Protein AF-A0A2N1UPC7-F1 (afdb_monomer_lite)

Organism: NCBI:txid2013812

InterPro domains:
  IPR027304 Trigger factor/SurA domain superfamily [SSF109998] (114-233)

Radius of gyration: 29.79 Å; chains: 1; bounding box: 61×41×97 Å

Sequence (252 aa):
MIDNNQQKEKQAKWREIILNIIKEKSNFPKQIQKKEGIVENKKEIKKIKIKKPKTKRNIYKLVVFIFLAIIWFLISFGIGLYKYNWDSETIIKITRIIPYPAIIIKNKEINNYKLIKYSEFQENFKATKLFFQKQKQADSTFQILSDKILKENISEMMIEDYFIFETLKKNRVIIKKEEVDNKIQEIIKQVGSEQQFEKIVKNLYNWDLTQFKEKAIKQMISQEKIEKVIAPKKLREWLNEQLKTIKIYKFI

Secondary structure (DSSP, 8-state):
---HHHHHHHHHHHHHHHHHHHHHGGGS---------------------------HHHHHHHHHHHHHHHHHHHHHHHHHHHHS----HHHHHHHHHS--EEEEEEETTTTEEEEEEHHHHHHHHHHHHHHHHHHHHH-TTPPPPPHHHHHHHHHHHHHHHHHHHHHHHHTT----HHHHHHHHHHHHHHHS-HHHHHHHHHHHHS--HHHHIIIIIHHHHHHHHHHHHHTTS-HHHHHHHHHHTEEEEE--

Foldseek 3Di:
DPDPVVVVVVVVVVVVVVVVVVVVVVPDDDPDDDDDDDDDDDDDDPPPPPPDPPPPPVVVVVVVVVVVVVVVVVVVLLCCCQVVVPLDPVNLVVCVVVFDAQKWKQFPVVRDIDGDGPSNLSLQLQQVQLLQVVVCVVPVVRDDDDSVVSSVVSVLLVVLLVVLVVVCVVVVNDDDPVQLVVVVVVVCVVQPHPVSVQVVSCNRRVDGPVCCSVPPSVSVVSVVVSCVVVPPPDSVNVSVVSVVRIDMDGSD

pLDDT: mean 82.66, std 16.17, range [38.16, 97.38]

Structure (mmCIF, N/CA/C/O backbone):
data_AF-A0A2N1UPC7-F1
#
_entry.id   AF-A0A2N1UPC7-F1
#
loop_
_atom_site.group_PDB
_atom_site.id
_atom_site.type_symbol
_atom_site.label_atom_id
_atom_site.label_alt_id
_atom_site.label_comp_id
_atom_site.label_asym_id
_atom_site.label_entity_id
_atom_site.label_seq_id
_atom_site.pdbx_PDB_ins_code
_atom_site.Cartn_x
_atom_site.Cartn_y
_atom_site.Cartn_z
_atom_site.occupancy
_atom_site.B_iso_or_equiv
_atom_site.auth_seq_id
_atom_site.auth_comp_id
_atom_site.auth_asym_id
_atom_site.auth_atom_id
_atom_site.pdbx_PDB_model_num
ATOM 1 N N . MET A 1 1 ? -42.620 1.989 3.791 1.00 49.69 1 MET A N 1
ATOM 2 C CA . MET A 1 1 ? -42.960 1.426 2.467 1.00 49.69 1 MET A CA 1
ATOM 3 C C . MET A 1 1 ? -42.775 2.543 1.456 1.00 49.69 1 MET A C 1
ATOM 5 O O . MET A 1 1 ? -43.494 3.526 1.537 1.00 49.69 1 MET A O 1
ATOM 9 N N . ILE A 1 2 ? -41.715 2.487 0.646 1.00 47.34 2 ILE A N 1
ATOM 10 C CA . ILE A 1 2 ? -41.352 3.577 -0.273 1.00 47.34 2 ILE A CA 1
ATOM 11 C C . ILE A 1 2 ? -42.251 3.475 -1.506 1.00 47.34 2 ILE A C 1
ATOM 13 O O . ILE A 1 2 ? -42.359 2.410 -2.110 1.00 47.34 2 ILE A O 1
ATOM 17 N N . ASP A 1 3 ? -42.921 4.581 -1.809 1.00 55.78 3 ASP A N 1
ATOM 18 C CA . ASP A 1 3 ? -44.000 4.703 -2.780 1.00 55.78 3 ASP A CA 1
ATOM 19 C C . ASP A 1 3 ? -43.550 4.330 -4.206 1.00 55.78 3 ASP A C 1
ATOM 21 O O . ASP A 1 3 ? -42.700 4.982 -4.823 1.00 55.78 3 ASP A O 1
ATOM 25 N N . ASN A 1 4 ? -44.140 3.252 -4.726 1.00 62.16 4 ASN A N 1
ATOM 26 C CA . ASN A 1 4 ? -43.863 2.676 -6.043 1.00 62.16 4 ASN A CA 1
ATOM 27 C C . ASN A 1 4 ? -44.226 3.655 -7.187 1.00 62.16 4 ASN A C 1
ATOM 29 O O . ASN A 1 4 ? -43.726 3.524 -8.308 1.00 62.16 4 ASN A O 1
ATOM 33 N N . ASN A 1 5 ? -45.040 4.682 -6.906 1.00 65.00 5 ASN A N 1
ATOM 34 C CA . ASN A 1 5 ? -45.352 5.735 -7.872 1.00 65.00 5 ASN A CA 1
ATOM 35 C C . ASN A 1 5 ? -44.175 6.683 -8.129 1.00 65.00 5 ASN A C 1
ATOM 37 O O . ASN A 1 5 ? -43.931 7.030 -9.284 1.00 65.00 5 ASN A O 1
ATOM 41 N N . GLN A 1 6 ? -43.364 7.018 -7.119 1.00 61.88 6 GLN A N 1
ATOM 42 C CA . GLN A 1 6 ? -42.221 7.919 -7.327 1.00 61.88 6 GLN A CA 1
ATOM 43 C C . GLN A 1 6 ? -41.095 7.283 -8.153 1.00 61.88 6 GLN A C 1
ATOM 45 O O . GLN A 1 6 ? -40.360 7.981 -8.857 1.00 61.88 6 GLN A O 1
ATOM 50 N N . GLN A 1 7 ? -40.950 5.955 -8.106 1.00 58.47 7 GLN A N 1
ATOM 51 C CA . GLN A 1 7 ? -39.999 5.255 -8.972 1.00 58.47 7 GLN A CA 1
ATOM 52 C C . GLN A 1 7 ? -40.481 5.191 -10.424 1.00 58.47 7 GLN A C 1
ATOM 54 O O . GLN A 1 7 ? -39.671 5.393 -11.331 1.00 58.47 7 GLN A O 1
ATOM 59 N N . LYS A 1 8 ? -41.783 4.986 -10.659 1.00 69.06 8 LYS A N 1
ATOM 60 C CA . LYS A 1 8 ? -42.360 5.024 -12.012 1.00 69.06 8 LYS A CA 1
ATOM 61 C C . LYS A 1 8 ? -42.262 6.414 -12.637 1.00 69.06 8 LYS A C 1
ATOM 63 O O . LYS A 1 8 ? -41.893 6.525 -13.804 1.00 69.06 8 LYS A O 1
ATOM 68 N N . GLU A 1 9 ? -42.484 7.465 -11.854 1.00 72.06 9 GLU A N 1
ATOM 69 C CA . GLU A 1 9 ? -42.379 8.850 -12.319 1.00 72.06 9 GLU A CA 1
ATOM 70 C C . GLU A 1 9 ? -40.929 9.235 -12.668 1.00 72.06 9 GLU A C 1
ATOM 72 O O . GLU A 1 9 ? 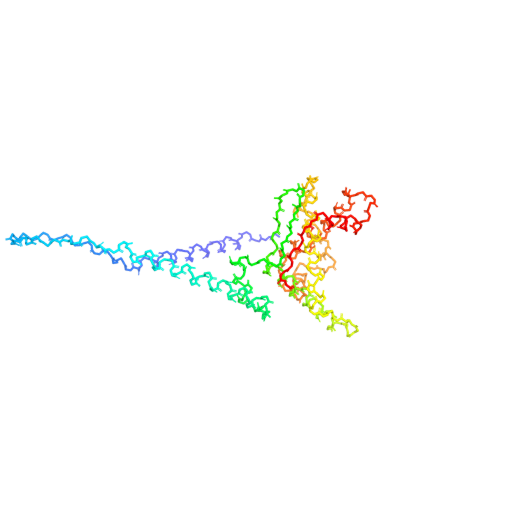-40.663 9.817 -13.723 1.00 72.06 9 GLU A O 1
ATOM 77 N N . LYS A 1 10 ? -39.950 8.803 -11.857 1.00 64.56 10 LYS A N 1
ATOM 78 C CA . LYS A 1 10 ? -38.524 8.969 -12.186 1.00 64.56 10 LYS A CA 1
ATOM 79 C C . LYS A 1 10 ? -38.138 8.200 -13.451 1.00 64.56 10 LYS A C 1
ATOM 81 O O . LYS A 1 10 ? -37.435 8.752 -14.293 1.00 64.56 10 LYS A O 1
ATOM 86 N N . GLN A 1 11 ? -38.606 6.962 -13.624 1.00 66.38 11 GLN A N 1
ATOM 87 C CA . GLN A 1 11 ? -38.314 6.168 -14.825 1.00 66.38 11 GLN A CA 1
ATOM 88 C C . GLN A 1 11 ? -38.945 6.754 -16.098 1.00 66.38 11 GLN A C 1
ATOM 90 O O . GLN A 1 11 ? -38.315 6.709 -17.156 1.00 66.38 11 GLN A O 1
ATOM 95 N N . ALA A 1 12 ? -40.135 7.353 -16.006 1.00 73.81 12 ALA A N 1
ATOM 96 C CA . ALA A 1 12 ? -40.761 8.064 -17.121 1.00 73.81 12 ALA A CA 1
ATOM 97 C C . ALA A 1 12 ? -39.945 9.302 -17.533 1.00 73.81 12 ALA A C 1
ATOM 99 O O . ALA A 1 12 ? -39.666 9.498 -18.716 1.00 73.81 12 ALA A O 1
ATOM 100 N N . LYS A 1 13 ? -39.452 10.073 -16.555 1.00 71.06 13 LYS A N 1
ATOM 101 C CA . LYS A 1 13 ? -38.629 11.267 -16.801 1.00 71.06 13 LYS A CA 1
ATOM 102 C C . LYS A 1 13 ? -37.285 10.939 -17.467 1.00 71.06 13 LYS A C 1
ATOM 104 O O . LYS A 1 13 ? -36.834 11.678 -18.337 1.00 71.06 13 LYS A O 1
ATOM 109 N N . TRP A 1 14 ? -36.669 9.803 -17.125 1.00 55.09 14 TRP A N 1
ATOM 110 C CA . TRP A 1 14 ? -35.443 9.331 -17.786 1.00 55.09 14 TRP A CA 1
ATOM 111 C C . TRP A 1 14 ? -35.667 8.896 -19.241 1.00 55.09 14 TRP A C 1
ATOM 113 O O . TRP A 1 14 ? -34.784 9.093 -20.074 1.00 55.09 14 TRP A O 1
ATOM 123 N N . ARG A 1 15 ? -36.842 8.346 -19.573 1.00 66.69 15 ARG A N 1
ATOM 124 C CA . ARG A 1 15 ? -37.179 7.958 -20.953 1.00 66.69 15 ARG A CA 1
ATOM 125 C C . ARG A 1 15 ? -37.385 9.172 -21.861 1.00 66.69 15 ARG A C 1
ATOM 127 O O . ARG A 1 15 ? -36.857 9.172 -22.966 1.00 66.69 15 ARG A O 1
ATOM 134 N N . GLU A 1 16 ? -38.052 10.216 -21.373 1.00 76.75 16 GLU A N 1
ATOM 135 C CA . GLU A 1 16 ? -38.211 11.497 -22.087 1.00 76.75 16 GLU A CA 1
ATOM 136 C C . GLU A 1 16 ? -36.857 12.157 -22.403 1.00 76.75 16 GLU A C 1
ATOM 138 O O . GLU A 1 16 ? -36.602 12.567 -23.536 1.00 76.75 16 GLU A O 1
ATOM 143 N N . ILE A 1 17 ? -35.934 12.178 -21.433 1.00 67.50 17 ILE A N 1
ATOM 144 C CA . ILE A 1 17 ? -34.587 12.743 -21.621 1.00 67.50 17 ILE A CA 1
ATOM 145 C C . ILE A 1 17 ? -33.804 11.960 -22.686 1.00 67.50 17 ILE A C 1
ATOM 147 O O . ILE A 1 17 ? -33.176 12.561 -23.557 1.00 67.50 17 ILE A O 1
ATOM 151 N N . ILE A 1 18 ? -33.864 10.624 -22.661 1.00 62.06 18 ILE A N 1
ATOM 152 C CA . ILE A 1 18 ? -33.182 9.782 -23.657 1.00 62.06 18 ILE A CA 1
ATOM 153 C C . ILE A 1 18 ? -33.782 9.985 -25.054 1.00 62.06 18 ILE A C 1
ATOM 155 O O . ILE A 1 18 ? -33.033 10.070 -26.028 1.00 62.06 18 ILE A O 1
ATOM 159 N N . LEU A 1 19 ? -35.106 10.108 -25.167 1.00 69.75 19 LEU A N 1
ATOM 160 C CA . LEU A 1 19 ? -35.765 10.333 -26.453 1.00 69.75 19 LEU A CA 1
ATOM 161 C C . LEU A 1 19 ? -35.427 11.708 -27.043 1.00 69.75 19 LEU A C 1
ATOM 163 O O . LEU A 1 19 ? -35.164 11.783 -28.242 1.00 69.75 19 LEU A O 1
ATOM 167 N N . ASN A 1 20 ? -35.320 12.760 -26.225 1.00 69.38 20 ASN A N 1
ATOM 168 C CA . ASN A 1 20 ? -34.862 14.073 -26.696 1.00 69.38 20 ASN A CA 1
ATOM 169 C C . ASN A 1 20 ? -33.396 14.057 -27.154 1.00 69.38 20 ASN A C 1
ATOM 171 O O . ASN A 1 20 ? -33.092 14.595 -28.216 1.00 69.38 20 ASN A O 1
ATOM 175 N N . ILE A 1 21 ? -32.507 13.352 -26.447 1.00 60.16 21 ILE A N 1
ATOM 176 C CA . ILE A 1 21 ? -31.096 13.203 -26.852 1.00 60.16 21 ILE A CA 1
ATOM 177 C C . ILE A 1 21 ? -30.967 12.444 -28.186 1.00 60.16 21 ILE A C 1
ATOM 179 O O . ILE A 1 21 ? -30.101 12.755 -29.007 1.00 60.16 21 ILE A O 1
ATOM 183 N N . ILE A 1 22 ? -31.829 11.451 -28.433 1.00 62.56 22 ILE A N 1
ATOM 184 C CA . ILE A 1 22 ? -31.857 10.705 -29.702 1.00 62.56 22 ILE A CA 1
ATOM 185 C C . ILE A 1 22 ? -32.404 11.580 -30.840 1.00 62.56 22 ILE A C 1
ATOM 187 O O . ILE A 1 22 ? -31.886 11.517 -31.956 1.00 62.56 22 ILE A O 1
ATOM 191 N N . LYS A 1 23 ? -33.393 12.435 -30.555 1.00 59.28 23 LYS A N 1
ATOM 192 C CA . LYS A 1 23 ? -33.987 13.375 -31.520 1.00 59.28 23 LYS A CA 1
ATOM 193 C C . LYS A 1 23 ? -33.046 14.534 -31.880 1.00 59.28 23 LYS A C 1
ATOM 195 O O . LYS A 1 23 ? -33.130 15.068 -32.978 1.00 59.28 23 LYS A O 1
ATOM 200 N N . GLU A 1 24 ? -32.116 14.882 -30.994 1.00 50.03 24 GLU A N 1
ATOM 201 C CA . GLU A 1 24 ? -31.117 15.939 -31.209 1.00 50.03 24 GLU A CA 1
ATOM 202 C C . GLU A 1 24 ? -29.862 15.433 -31.954 1.00 50.03 24 GLU A C 1
ATOM 204 O O . GLU A 1 24 ? -29.197 16.184 -32.668 1.00 50.03 24 GLU A O 1
ATOM 209 N N . LYS A 1 25 ? -29.573 14.122 -31.902 1.00 43.47 25 LYS A N 1
ATOM 210 C CA . LYS A 1 25 ? -28.456 13.492 -32.637 1.00 43.47 25 LYS A CA 1
ATOM 211 C C . LYS A 1 25 ? -28.726 13.197 -34.119 1.00 43.47 25 LYS A C 1
ATOM 213 O O . LYS A 1 25 ? -27.810 12.741 -34.806 1.00 43.47 25 LYS A O 1
ATOM 218 N N . SER A 1 26 ? -29.919 13.483 -34.645 1.00 47.62 26 SER A N 1
ATOM 219 C CA . SER A 1 26 ? -30.229 13.319 -36.076 1.00 47.62 26 SER A CA 1
ATOM 220 C C . SER A 1 26 ? -29.754 14.474 -36.974 1.00 47.62 26 SER A C 1
ATOM 222 O O . SER A 1 26 ? -29.977 14.409 -38.178 1.00 47.62 26 SER A O 1
ATOM 224 N N . ASN A 1 27 ? -29.054 15.482 -36.433 1.00 52.31 27 ASN A N 1
ATOM 225 C CA . ASN A 1 27 ? -28.525 16.635 -37.182 1.00 52.31 27 ASN A CA 1
ATOM 226 C C . ASN A 1 27 ? -26.989 16.781 -37.113 1.00 52.31 27 ASN A C 1
ATOM 228 O O . ASN A 1 27 ? -26.466 17.887 -36.999 1.00 52.31 27 ASN A O 1
ATOM 232 N N . PHE A 1 28 ? -26.238 15.680 -37.237 1.00 41.50 28 PHE A N 1
ATOM 233 C CA . PHE A 1 28 ? -24.806 15.761 -37.569 1.00 41.50 28 PHE A CA 1
ATOM 234 C C . PHE A 1 28 ? -24.574 15.555 -39.078 1.00 41.50 28 PHE A C 1
ATOM 236 O O . PHE A 1 28 ? -25.063 14.573 -39.646 1.00 41.50 28 PHE A O 1
ATOM 243 N N . PRO A 1 29 ? -23.825 16.450 -39.752 1.00 40.62 29 PRO A N 1
ATOM 244 C CA . PRO A 1 29 ? -23.631 16.402 -41.195 1.00 40.62 29 PRO A CA 1
ATOM 245 C C . PRO A 1 29 ? -22.803 15.180 -41.616 1.00 40.62 29 PRO A C 1
ATOM 247 O O . PRO A 1 29 ? -21.619 15.056 -41.306 1.00 40.62 29 PRO A O 1
ATOM 250 N N . LYS A 1 30 ? -23.427 14.292 -42.398 1.00 43.59 30 LYS A N 1
ATOM 251 C CA . LYS A 1 30 ? -22.737 13.286 -43.214 1.00 43.59 30 LYS A CA 1
ATOM 252 C C . LYS A 1 30 ? -21.990 13.993 -44.346 1.00 43.59 30 LYS A C 1
ATOM 254 O O . LYS A 1 30 ? -22.574 14.274 -45.388 1.00 43.59 30 LYS A O 1
ATOM 259 N N . GLN A 1 31 ? -20.691 14.228 -44.190 1.00 44.31 31 GLN A N 1
ATOM 260 C CA . GLN A 1 31 ? -19.812 14.443 -45.340 1.00 44.31 31 GLN A CA 1
ATOM 261 C C . GLN A 1 31 ? -19.161 13.124 -45.751 1.00 44.31 31 GLN A C 1
ATOM 263 O O . GLN A 1 31 ? -18.041 12.812 -45.369 1.00 44.31 31 GLN A O 1
ATOM 268 N N . ILE A 1 32 ? -19.888 12.360 -46.565 1.00 47.06 32 ILE A N 1
ATOM 269 C CA . ILE A 1 32 ? -19.303 11.465 -47.568 1.00 47.06 32 ILE A CA 1
ATOM 270 C C . ILE A 1 32 ? -20.133 11.679 -48.836 1.00 47.06 32 ILE A C 1
ATOM 272 O O . ILE A 1 32 ? -21.141 11.011 -49.056 1.00 47.06 32 ILE A O 1
ATOM 276 N N . GLN A 1 33 ? -19.748 12.659 -49.656 1.00 41.38 33 GLN A N 1
ATOM 277 C CA . GLN A 1 33 ? -20.254 12.748 -51.024 1.00 41.38 33 GLN A CA 1
ATOM 278 C C . GLN A 1 33 ? -19.457 11.786 -51.904 1.00 41.38 33 GLN A C 1
ATOM 280 O O . GLN A 1 33 ? -18.338 12.069 -52.326 1.00 41.38 33 GLN A O 1
ATOM 285 N N . LYS A 1 34 ? -20.082 10.645 -52.189 1.00 42.88 34 LYS A N 1
ATOM 286 C CA . LYS A 1 34 ? -19.848 9.844 -53.388 1.00 42.88 34 LYS A CA 1
ATOM 287 C C . LYS A 1 34 ? -20.535 10.584 -54.545 1.00 42.88 34 LYS A C 1
ATOM 289 O O . LYS A 1 34 ? -21.755 10.716 -54.529 1.00 42.88 34 LYS A O 1
ATOM 294 N N . LYS A 1 35 ? -19.775 11.098 -55.515 1.00 41.19 35 LYS A N 1
ATOM 295 C CA . LYS A 1 35 ? -20.313 11.543 -56.810 1.00 41.19 35 LYS A CA 1
ATOM 296 C C . LYS A 1 35 ? -19.929 10.512 -57.865 1.00 41.19 35 LYS A C 1
ATOM 298 O O . LYS A 1 35 ? -18.770 10.427 -58.252 1.00 41.19 35 LYS A O 1
ATOM 303 N N . GLU A 1 36 ? -20.917 9.744 -58.303 1.00 40.47 36 GLU A N 1
ATOM 304 C CA . GLU A 1 36 ? -20.925 9.125 -59.625 1.00 40.47 36 GLU A CA 1
ATOM 305 C C . GLU A 1 36 ? -21.624 10.106 -60.570 1.00 40.47 36 GLU A C 1
ATOM 307 O O . GLU A 1 36 ? -22.735 10.561 -60.308 1.00 40.47 36 GLU A O 1
ATOM 312 N N . GLY A 1 37 ? -20.924 10.471 -61.636 1.00 38.16 37 GLY A N 1
ATOM 313 C CA . GLY A 1 37 ? -21.410 11.294 -62.731 1.00 38.16 37 GLY A CA 1
ATOM 314 C C . GLY A 1 37 ? -20.563 10.952 -63.945 1.00 38.16 37 GLY A C 1
ATOM 315 O O . GLY A 1 37 ? -19.414 11.373 -64.043 1.00 38.16 37 GLY A O 1
ATOM 316 N N . ILE A 1 38 ? -21.121 10.105 -64.803 1.00 46.34 38 ILE A N 1
ATOM 317 C CA . ILE A 1 38 ? -20.564 9.684 -66.084 1.00 46.34 38 ILE A CA 1
ATOM 318 C C . ILE A 1 38 ? -20.555 10.906 -67.007 1.00 46.34 38 ILE A C 1
ATOM 320 O O . ILE A 1 38 ? -21.615 11.423 -67.343 1.00 46.34 38 ILE A O 1
ATOM 324 N N . VAL A 1 39 ? -19.371 11.347 -67.432 1.00 46.72 39 VAL A N 1
ATOM 325 C CA . VAL A 1 39 ? -19.198 12.092 -68.683 1.00 46.72 39 VAL A CA 1
ATOM 326 C C . VAL A 1 39 ? -18.005 11.492 -69.407 1.00 46.72 39 VAL A C 1
ATOM 328 O O . VAL A 1 39 ? -16.871 11.488 -68.930 1.00 46.72 39 VAL A O 1
ATOM 331 N N . GLU A 1 40 ? -18.322 10.932 -70.560 1.00 50.38 40 GLU A N 1
ATOM 332 C CA . GLU A 1 40 ? -17.430 10.315 -71.518 1.00 50.38 40 GLU A CA 1
ATOM 333 C C . GLU A 1 40 ? -16.556 11.396 -72.173 1.00 50.38 40 GLU A C 1
ATOM 335 O O . GLU A 1 40 ? -17.055 12.288 -72.854 1.00 50.38 40 GLU A O 1
ATOM 340 N N . ASN A 1 41 ? -15.236 11.346 -71.966 1.00 40.81 41 ASN A N 1
ATOM 341 C CA . ASN A 1 41 ? -14.296 12.039 -72.845 1.00 40.81 41 ASN A CA 1
ATOM 342 C C . ASN A 1 41 ? -12.958 11.288 -72.902 1.00 40.81 41 ASN A C 1
ATOM 344 O O . ASN A 1 41 ? -12.118 11.366 -72.004 1.00 40.81 41 ASN A O 1
ATOM 348 N N . LYS A 1 42 ? -12.780 10.521 -73.982 1.00 53.44 42 LYS A N 1
ATOM 349 C CA . LYS A 1 42 ? -11.514 9.899 -74.377 1.00 53.44 42 LYS A CA 1
ATOM 350 C C . LYS A 1 42 ? -10.502 10.989 -74.736 1.00 53.44 42 LYS A C 1
ATOM 352 O O . LYS A 1 42 ? -10.496 11.432 -75.879 1.00 53.44 42 LYS A O 1
ATOM 357 N N . LYS A 1 43 ? -9.590 11.341 -73.823 1.00 50.12 43 LYS A N 1
ATOM 358 C CA . LYS A 1 43 ? -8.278 11.916 -74.178 1.00 50.12 43 LYS A CA 1
ATOM 359 C C . LYS A 1 43 ? -7.170 11.391 -73.257 1.00 50.12 43 LYS A C 1
ATOM 361 O O . LYS A 1 43 ? -7.123 11.686 -72.071 1.00 50.12 43 LYS A O 1
ATOM 366 N N . GLU A 1 44 ? -6.326 10.560 -73.865 1.00 55.00 44 GLU A N 1
ATOM 367 C CA . GLU A 1 44 ? -4.928 10.235 -73.547 1.00 55.00 44 GLU A CA 1
ATOM 368 C C . GLU A 1 44 ? -4.490 10.186 -72.073 1.00 55.00 44 GLU A C 1
ATOM 370 O O . GLU A 1 44 ? -3.989 11.148 -71.490 1.00 55.00 44 GLU A O 1
ATOM 375 N N . ILE A 1 45 ? -4.516 8.976 -71.508 1.00 49.94 45 ILE A N 1
ATOM 376 C CA . ILE A 1 45 ? -3.792 8.653 -70.277 1.00 49.94 45 ILE A CA 1
ATOM 377 C C . ILE A 1 45 ? -2.293 8.575 -70.607 1.00 49.94 45 ILE A C 1
ATOM 379 O O . ILE A 1 45 ? -1.763 7.518 -70.963 1.00 49.94 45 ILE A O 1
ATOM 383 N N . LYS A 1 46 ? -1.569 9.690 -70.449 1.00 53.47 46 LYS A N 1
ATOM 384 C CA . LYS A 1 46 ? -0.113 9.638 -70.251 1.00 53.47 46 LYS A CA 1
ATOM 385 C C . LYS A 1 46 ? 0.150 8.802 -68.999 1.00 53.47 46 LYS A C 1
ATOM 387 O O . LYS A 1 46 ? -0.280 9.160 -67.907 1.00 53.47 46 LYS A O 1
ATOM 392 N N . LYS A 1 47 ? 0.851 7.674 -69.161 1.00 53.06 47 LYS A N 1
ATOM 393 C CA . LYS A 1 47 ? 1.292 6.777 -68.080 1.00 53.06 47 LYS A CA 1
ATOM 394 C C . LYS A 1 47 ? 2.092 7.561 -67.032 1.00 53.06 47 LYS A C 1
ATOM 396 O O . LYS A 1 47 ? 3.314 7.677 -67.137 1.00 53.06 47 LYS A O 1
ATOM 401 N N . ILE A 1 48 ? 1.427 8.070 -65.997 1.00 53.47 48 ILE A N 1
ATOM 402 C CA . ILE A 1 48 ? 2.098 8.565 -64.797 1.00 53.47 48 ILE A CA 1
ATOM 403 C C . ILE A 1 48 ? 2.646 7.327 -64.089 1.00 53.47 48 ILE A C 1
ATOM 405 O O . ILE A 1 48 ? 1.921 6.570 -63.447 1.00 53.47 48 ILE A O 1
ATOM 409 N N . LYS A 1 49 ? 3.949 7.082 -64.255 1.00 54.88 49 LYS A N 1
ATOM 410 C CA . LYS A 1 49 ? 4.687 6.098 -63.462 1.00 54.88 49 LYS A CA 1
ATOM 411 C C . LYS A 1 49 ? 4.581 6.515 -61.993 1.00 54.88 49 LYS A C 1
ATOM 413 O O . LYS A 1 49 ? 5.340 7.373 -61.546 1.00 54.88 49 LYS A O 1
ATOM 418 N N . ILE A 1 50 ? 3.668 5.903 -61.240 1.00 57.28 50 ILE A N 1
ATOM 419 C CA . ILE A 1 50 ? 3.629 6.022 -59.781 1.00 57.28 50 ILE A CA 1
ATOM 420 C C . ILE A 1 50 ? 4.908 5.355 -59.263 1.00 57.28 50 ILE A C 1
ATOM 422 O O . ILE A 1 50 ? 5.003 4.131 -59.144 1.00 57.28 50 ILE A O 1
ATOM 426 N N . LYS A 1 51 ? 5.951 6.160 -59.033 1.00 56.09 51 LYS A N 1
ATOM 427 C CA . LYS A 1 51 ? 7.184 5.711 -58.384 1.00 56.09 51 LYS A CA 1
ATOM 428 C C . LYS A 1 51 ? 6.802 5.221 -56.987 1.00 56.09 51 LYS A C 1
ATOM 430 O O . LYS A 1 51 ? 6.428 6.021 -56.135 1.00 56.09 51 LYS A O 1
ATOM 435 N N . LYS A 1 52 ? 6.902 3.907 -56.754 1.00 59.03 52 LYS A N 1
ATOM 436 C CA . LYS A 1 52 ? 6.773 3.306 -55.417 1.00 59.03 52 LYS A CA 1
ATOM 437 C C . LYS A 1 52 ? 7.688 4.083 -54.454 1.00 59.03 52 LYS A C 1
ATOM 439 O O . LYS A 1 52 ? 8.878 4.204 -54.768 1.00 59.03 52 LYS A O 1
ATOM 444 N N . PRO A 1 53 ? 7.188 4.622 -53.326 1.00 55.34 53 PRO A N 1
ATOM 445 C CA . PRO A 1 53 ? 8.016 5.422 -52.438 1.00 55.34 53 PRO A CA 1
ATOM 446 C C . PRO A 1 53 ? 9.135 4.545 -51.867 1.00 55.34 53 PRO A C 1
ATOM 448 O O . PRO A 1 53 ? 8.913 3.621 -51.083 1.00 55.34 53 PRO A O 1
ATOM 451 N N . LYS A 1 54 ? 10.369 4.823 -52.294 1.00 57.41 54 LYS A N 1
ATOM 452 C CA . LYS A 1 54 ? 11.597 4.280 -51.705 1.00 57.41 54 LYS A CA 1
ATOM 453 C C . LYS A 1 54 ? 11.843 4.974 -50.357 1.00 57.41 54 LYS A C 1
ATOM 455 O O . LYS A 1 54 ? 12.779 5.749 -50.227 1.00 57.41 54 LYS A O 1
ATOM 460 N N . THR A 1 55 ? 11.000 4.740 -49.352 1.00 58.22 55 THR A N 1
ATOM 461 C CA . THR A 1 55 ? 11.133 5.379 -48.022 1.00 58.22 55 THR A CA 1
ATOM 462 C C . THR A 1 55 ? 11.002 4.401 -46.854 1.00 58.22 55 THR A C 1
ATOM 464 O O . THR A 1 55 ? 10.778 4.806 -45.720 1.00 58.22 55 THR A O 1
ATOM 467 N N . LYS A 1 56 ? 11.234 3.101 -47.072 1.00 59.41 56 LYS A N 1
ATOM 468 C CA . LYS A 1 56 ? 11.229 2.116 -45.972 1.00 59.41 56 LYS A CA 1
ATOM 469 C C . LYS A 1 56 ? 12.432 2.236 -45.015 1.00 59.41 56 LYS A C 1
ATOM 471 O O . LYS A 1 56 ? 12.347 1.765 -43.889 1.00 59.41 56 LYS A O 1
ATOM 476 N N . ARG A 1 57 ? 13.535 2.890 -45.415 1.00 63.66 57 ARG A N 1
ATOM 477 C CA . ARG A 1 57 ? 14.784 2.947 -44.617 1.00 63.66 57 ARG A CA 1
ATOM 478 C C . ARG A 1 57 ? 14.838 4.093 -43.590 1.00 63.66 57 ARG A C 1
ATOM 480 O O . ARG A 1 57 ? 15.562 3.974 -42.608 1.00 63.66 57 ARG A O 1
ATOM 487 N N . ASN A 1 58 ? 14.053 5.162 -43.771 1.00 74.81 58 ASN A N 1
ATOM 488 C CA . ASN A 1 58 ? 14.043 6.314 -42.850 1.00 74.81 58 ASN A CA 1
ATOM 489 C C . ASN A 1 58 ? 12.989 6.200 -41.738 1.00 74.81 58 ASN A C 1
ATOM 491 O O . ASN A 1 58 ? 13.190 6.757 -40.664 1.00 74.81 58 ASN A O 1
ATOM 495 N N . ILE A 1 59 ? 11.917 5.428 -41.949 1.00 87.38 59 ILE A N 1
ATOM 496 C CA . ILE A 1 59 ? 10.893 5.188 -40.917 1.00 87.38 59 ILE A CA 1
ATOM 497 C C . ILE A 1 59 ? 11.501 4.433 -39.728 1.00 87.38 59 ILE A C 1
ATOM 499 O O . ILE A 1 59 ? 11.239 4.788 -38.586 1.00 87.38 59 ILE A O 1
ATOM 503 N N . TYR A 1 60 ? 12.390 3.463 -39.979 1.00 91.62 60 TYR A N 1
ATOM 504 C CA . TYR A 1 60 ? 13.086 2.741 -38.908 1.00 91.62 60 TYR A CA 1
ATOM 505 C C . TYR A 1 60 ? 13.919 3.675 -38.017 1.00 91.62 60 TYR A C 1
ATOM 507 O O . TYR A 1 60 ? 13.844 3.584 -36.798 1.00 91.62 60 TYR A O 1
ATOM 515 N N . LYS A 1 61 ? 14.657 4.628 -38.608 1.00 93.50 61 LYS A N 1
ATOM 516 C CA . LYS A 1 61 ? 15.436 5.615 -37.840 1.00 93.50 61 LYS A CA 1
ATOM 517 C C . LYS A 1 61 ? 14.540 6.501 -36.970 1.00 93.50 61 LYS A C 1
ATOM 519 O O . LYS A 1 61 ? 14.887 6.757 -35.824 1.00 93.50 61 LYS A O 1
ATOM 524 N N . LEU A 1 62 ? 13.386 6.923 -37.494 1.00 93.38 62 LEU A N 1
ATOM 525 C CA . LEU A 1 62 ? 12.411 7.713 -36.739 1.00 93.38 62 LEU A CA 1
ATOM 526 C C . LEU A 1 62 ? 11.811 6.912 -35.574 1.00 93.38 62 LEU A C 1
ATOM 528 O O . LEU A 1 62 ? 11.740 7.422 -34.462 1.00 93.38 62 LEU A O 1
ATOM 532 N N . VAL A 1 63 ? 11.434 5.651 -35.805 1.00 94.88 63 VAL A N 1
ATOM 533 C CA . VAL A 1 63 ? 10.903 4.765 -34.755 1.00 94.88 63 VAL A CA 1
ATOM 534 C C . VAL A 1 63 ? 11.939 4.535 -33.655 1.00 94.88 63 VAL A C 1
ATOM 536 O O . VAL A 1 63 ? 11.613 4.670 -32.479 1.00 94.88 63 VAL A O 1
ATOM 539 N N . VAL A 1 64 ? 13.194 4.254 -34.020 1.00 95.94 64 VAL A N 1
ATOM 540 C CA . VAL A 1 64 ? 14.294 4.087 -33.055 1.00 95.94 64 VAL A CA 1
ATOM 541 C C . VAL A 1 64 ? 14.537 5.374 -32.264 1.00 95.94 64 VAL A C 1
ATOM 543 O O . VAL A 1 64 ? 14.708 5.316 -31.050 1.00 95.94 64 VAL A O 1
ATOM 546 N N . PHE A 1 65 ? 14.501 6.537 -32.920 1.00 96.81 65 PHE A N 1
ATOM 547 C CA . PHE A 1 65 ? 14.654 7.827 -32.250 1.00 96.81 65 PHE A CA 1
ATOM 548 C C . PHE A 1 65 ? 13.524 8.100 -31.246 1.00 96.81 65 PHE A C 1
ATOM 550 O O . PHE A 1 65 ? 13.797 8.465 -30.106 1.00 96.81 65 PHE A O 1
ATOM 557 N N . ILE A 1 66 ? 12.266 7.862 -31.632 1.00 97.06 66 ILE A N 1
ATOM 558 C CA . ILE A 1 66 ? 11.107 8.005 -30.738 1.00 97.06 66 ILE A CA 1
ATOM 559 C C . ILE A 1 66 ? 11.228 7.046 -29.548 1.00 97.06 66 ILE A C 1
ATOM 561 O O . ILE A 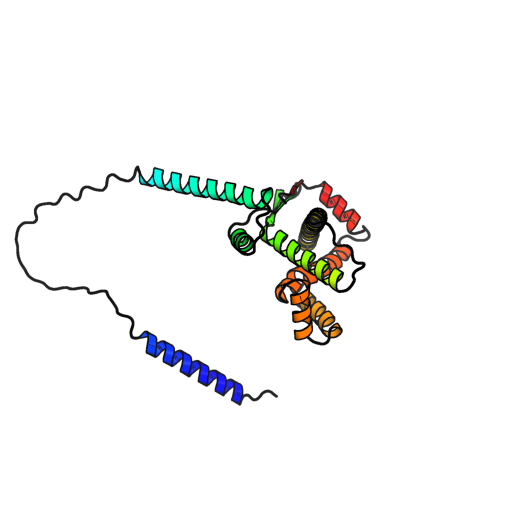1 66 ? 11.002 7.447 -28.410 1.00 97.06 66 ILE A O 1
ATOM 565 N N . PHE A 1 67 ? 11.632 5.798 -29.785 1.00 96.75 67 PHE A N 1
ATOM 566 C CA . PHE A 1 67 ? 11.830 4.811 -28.725 1.00 96.75 67 PHE A CA 1
ATOM 567 C C . PHE A 1 67 ? 12.920 5.238 -27.727 1.00 96.75 67 PHE A C 1
ATOM 569 O O . PHE A 1 67 ? 12.703 5.186 -26.518 1.00 96.75 67 PHE A O 1
ATOM 576 N N . LEU A 1 68 ? 14.060 5.734 -28.219 1.00 97.38 68 LEU A N 1
ATOM 577 C CA . LEU A 1 68 ? 15.130 6.290 -27.384 1.00 97.38 68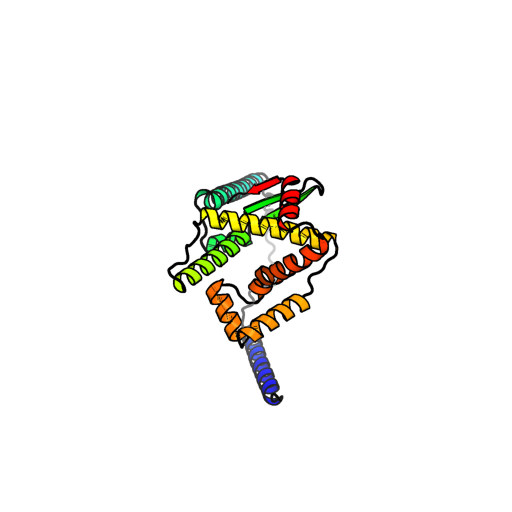 LEU A CA 1
ATOM 578 C C . LEU A 1 68 ? 14.662 7.510 -26.584 1.00 97.38 68 LEU A C 1
ATOM 580 O O . LEU A 1 68 ? 14.961 7.605 -25.396 1.00 97.38 68 LEU A O 1
ATOM 584 N N . ALA A 1 69 ? 13.897 8.413 -27.203 1.00 97.31 69 ALA A N 1
ATOM 585 C CA . ALA A 1 69 ? 13.334 9.576 -26.523 1.00 97.31 69 ALA A CA 1
ATOM 586 C C . ALA A 1 69 ? 12.376 9.167 -25.391 1.00 97.31 69 ALA A C 1
ATOM 588 O O . ALA A 1 69 ? 12.434 9.740 -24.304 1.00 97.31 69 ALA A O 1
ATOM 589 N N . ILE A 1 70 ? 11.549 8.136 -25.605 1.00 95.94 70 ILE A N 1
ATOM 590 C CA . ILE A 1 70 ? 10.665 7.578 -24.571 1.00 95.94 70 ILE A CA 1
ATOM 591 C C . ILE A 1 70 ? 11.484 6.984 -23.420 1.00 95.94 70 ILE A C 1
ATOM 593 O O . ILE A 1 70 ? 11.199 7.279 -22.262 1.00 95.94 70 ILE A O 1
ATOM 597 N N . ILE A 1 71 ? 12.517 6.186 -23.709 1.00 95.50 71 ILE A N 1
ATOM 598 C CA . ILE A 1 71 ? 13.398 5.626 -22.670 1.00 95.50 71 ILE A CA 1
ATOM 599 C C . ILE A 1 71 ? 14.058 6.746 -21.863 1.00 95.50 71 ILE A C 1
ATOM 601 O O . ILE A 1 71 ? 14.053 6.710 -20.634 1.00 95.50 71 ILE A O 1
ATOM 605 N N . TRP A 1 72 ? 14.596 7.757 -22.542 1.00 96.69 72 TRP A N 1
ATOM 606 C CA . TRP A 1 72 ? 15.255 8.882 -21.889 1.00 96.69 72 TRP A CA 1
ATOM 607 C C . TRP A 1 72 ? 14.288 9.680 -21.006 1.00 96.69 72 TRP A C 1
ATOM 609 O O . TRP A 1 72 ? 14.631 10.038 -19.877 1.00 96.69 72 TRP A O 1
ATOM 619 N N . PHE A 1 73 ? 13.052 9.886 -21.470 1.00 95.06 73 PHE A N 1
ATOM 620 C CA . PHE A 1 73 ? 11.987 10.483 -20.670 1.00 95.06 73 PHE A CA 1
ATOM 621 C C . PHE A 1 73 ? 11.670 9.644 -19.422 1.00 95.06 73 PHE A C 1
ATOM 623 O O . PHE A 1 73 ? 11.609 10.195 -18.326 1.00 95.06 73 PHE A O 1
ATOM 630 N N . LEU A 1 74 ? 11.538 8.318 -19.551 1.00 93.94 74 LEU A N 1
ATOM 631 C CA . LEU A 1 74 ? 11.254 7.422 -18.422 1.00 93.94 74 LEU A CA 1
ATOM 632 C C . LEU A 1 74 ? 12.375 7.412 -17.372 1.00 93.94 74 LEU A C 1
ATOM 634 O O . LEU A 1 74 ? 12.082 7.360 -16.175 1.00 93.94 74 LEU A O 1
ATOM 638 N N . ILE A 1 75 ? 13.639 7.472 -17.803 1.00 93.75 75 ILE A N 1
ATOM 639 C CA . ILE A 1 75 ? 14.803 7.553 -16.907 1.00 93.75 75 ILE A CA 1
ATOM 640 C C . ILE A 1 75 ? 14.801 8.893 -16.169 1.00 93.75 75 ILE A C 1
ATOM 642 O O . ILE A 1 75 ? 14.869 8.914 -14.941 1.00 93.75 75 ILE A O 1
ATOM 646 N N . SER A 1 76 ? 14.663 10.002 -16.899 1.00 93.62 76 SER A N 1
ATOM 647 C CA . SER A 1 76 ? 14.606 11.348 -16.318 1.00 93.62 76 SER A CA 1
ATOM 648 C C . SER A 1 76 ? 13.447 11.490 -15.329 1.00 93.62 76 SER A C 1
ATOM 650 O O . SER A 1 76 ? 13.624 12.025 -14.236 1.00 93.62 76 SER A O 1
ATOM 652 N N . PHE A 1 77 ? 12.280 10.938 -15.667 1.00 93.31 77 PHE A N 1
ATOM 653 C CA . PHE A 1 77 ? 11.120 10.915 -14.782 1.00 93.31 77 PHE A CA 1
ATOM 654 C C . PHE A 1 77 ? 11.379 10.074 -13.525 1.00 93.31 77 PHE A C 1
ATOM 656 O O . PHE A 1 77 ? 11.085 10.523 -12.421 1.00 93.31 77 PHE A O 1
ATOM 663 N N . GLY A 1 78 ? 12.008 8.901 -13.664 1.00 90.69 78 GLY A N 1
ATOM 664 C CA . GLY A 1 78 ? 12.420 8.073 -12.526 1.00 90.69 78 GLY A CA 1
ATOM 665 C C . GLY A 1 78 ? 13.386 8.796 -11.581 1.00 90.69 78 GLY A C 1
ATOM 666 O O . GLY A 1 78 ? 13.217 8.742 -10.365 1.00 90.69 78 GLY A O 1
ATOM 667 N N . ILE A 1 79 ? 14.356 9.540 -12.123 1.00 92.31 79 ILE A N 1
ATOM 668 C CA . ILE A 1 79 ? 15.262 10.380 -11.324 1.00 92.31 79 ILE A CA 1
ATOM 669 C C . ILE A 1 79 ? 14.472 11.474 -10.591 1.00 92.31 79 ILE A C 1
ATOM 671 O O . ILE A 1 79 ? 14.703 11.693 -9.403 1.00 92.31 79 ILE A O 1
ATOM 675 N N . GLY A 1 80 ? 13.519 12.127 -11.261 1.00 92.44 80 GLY A N 1
ATOM 676 C CA . GLY A 1 80 ? 12.602 13.091 -10.643 1.00 92.44 80 GLY A CA 1
ATOM 677 C C . GLY A 1 80 ? 11.859 12.511 -9.435 1.00 92.44 80 GLY A C 1
ATOM 678 O O . GLY A 1 80 ? 11.862 13.102 -8.355 1.00 92.44 80 GLY A O 1
ATOM 679 N N . LEU A 1 81 ? 11.287 11.313 -9.589 1.00 90.50 81 LEU A N 1
ATOM 680 C CA . LEU A 1 81 ? 10.539 10.624 -8.533 1.00 90.50 81 LEU A CA 1
ATOM 681 C C . LEU A 1 81 ? 11.394 10.308 -7.300 1.00 90.50 81 LEU A C 1
ATOM 683 O O . LEU A 1 81 ? 10.989 10.628 -6.183 1.00 90.50 81 LEU A O 1
ATOM 687 N N . TYR A 1 82 ? 12.559 9.683 -7.493 1.00 89.56 82 TYR A N 1
ATOM 688 C CA . TYR A 1 82 ? 13.351 9.151 -6.378 1.00 89.56 82 TYR A CA 1
ATOM 689 C C . TYR A 1 82 ? 14.329 10.165 -5.788 1.00 89.56 82 TYR A C 1
ATOM 691 O O . TYR A 1 82 ? 14.520 10.205 -4.577 1.00 89.56 82 TYR A O 1
ATOM 699 N N . LYS A 1 83 ? 14.950 11.007 -6.623 1.00 89.38 83 LYS A N 1
ATOM 700 C CA . LYS A 1 83 ? 15.962 11.969 -6.166 1.00 89.38 83 LYS A CA 1
ATOM 701 C C . LYS A 1 83 ? 15.348 13.300 -5.751 1.00 89.38 83 LYS A C 1
ATOM 703 O O . LYS A 1 83 ? 15.776 13.888 -4.764 1.00 89.38 83 LYS A O 1
ATOM 708 N N . TYR A 1 84 ? 14.358 13.774 -6.503 1.00 88.75 84 TYR A N 1
ATOM 709 C CA . TYR A 1 84 ? 13.754 15.091 -6.292 1.00 88.75 84 TYR A CA 1
ATOM 710 C C . TYR A 1 84 ? 12.410 15.034 -5.557 1.00 88.75 84 TYR A C 1
ATOM 712 O O . TYR A 1 84 ? 11.784 16.074 -5.384 1.00 88.75 84 TYR A O 1
ATOM 720 N N . ASN A 1 85 ? 11.982 13.849 -5.098 1.00 85.31 85 ASN A N 1
ATOM 721 C CA . ASN A 1 85 ? 10.718 13.636 -4.383 1.00 85.31 85 ASN A CA 1
ATOM 722 C C . ASN A 1 85 ? 9.514 14.253 -5.111 1.00 85.31 85 ASN A C 1
ATOM 724 O O . ASN A 1 85 ? 8.685 14.927 -4.508 1.00 85.31 85 ASN A O 1
ATOM 728 N N . TRP A 1 86 ? 9.423 14.043 -6.422 1.00 87.25 86 TRP A N 1
ATOM 729 C CA . TRP A 1 86 ? 8.268 14.462 -7.210 1.00 87.25 86 TRP A CA 1
ATOM 730 C C . TRP A 1 86 ? 7.002 13.706 -6.762 1.00 87.25 86 TRP A C 1
ATOM 732 O O . TRP A 1 86 ? 6.716 12.612 -7.241 1.00 87.25 86 TRP A O 1
ATOM 742 N N . ASP A 1 87 ? 6.237 14.289 -5.837 1.00 84.50 87 ASP A N 1
ATOM 743 C CA . ASP A 1 87 ? 5.110 13.644 -5.144 1.00 84.50 87 ASP A CA 1
ATOM 744 C C . ASP A 1 87 ? 3.760 14.364 -5.342 1.00 84.50 87 ASP A C 1
ATOM 746 O O . ASP A 1 87 ? 2.768 14.067 -4.663 1.00 84.50 87 ASP A O 1
ATOM 750 N N . SER A 1 88 ? 3.677 15.286 -6.307 1.00 87.88 88 SER A N 1
ATOM 751 C CA . SER A 1 88 ? 2.437 16.005 -6.620 1.00 87.88 88 SER A CA 1
ATOM 752 C C . SER A 1 88 ? 1.319 15.059 -7.089 1.00 87.88 88 SER A C 1
ATOM 754 O O . SER A 1 88 ? 1.563 13.964 -7.603 1.00 87.88 88 SER A O 1
ATOM 756 N N . GLU A 1 89 ? 0.054 15.463 -6.934 1.00 87.00 89 GLU A N 1
ATOM 757 C CA . GLU A 1 89 ? -1.090 14.618 -7.317 1.00 87.00 89 GLU A CA 1
ATOM 758 C C . GLU A 1 89 ? -1.073 14.212 -8.796 1.00 87.00 89 GLU A C 1
ATOM 760 O O . GLU A 1 89 ? -1.429 13.082 -9.138 1.00 87.00 89 GLU A O 1
ATOM 765 N N . THR A 1 90 ? -0.626 15.107 -9.677 1.00 89.00 90 THR A N 1
ATOM 766 C CA . THR A 1 90 ? -0.473 14.831 -11.111 1.00 89.00 90 THR A CA 1
ATOM 767 C C . THR A 1 90 ? 0.568 13.743 -11.351 1.00 89.00 90 THR A C 1
ATOM 769 O O . THR A 1 90 ? 0.334 12.820 -12.129 1.00 89.00 90 THR A O 1
ATOM 772 N N . ILE A 1 91 ? 1.690 13.800 -10.633 1.00 88.31 91 ILE A N 1
ATOM 773 C CA . ILE A 1 91 ? 2.770 12.817 -10.745 1.00 88.31 91 ILE A CA 1
ATOM 774 C C . ILE A 1 91 ? 2.309 11.447 -10.227 1.00 88.31 91 ILE A C 1
ATOM 776 O O . ILE A 1 91 ? 2.554 10.422 -10.868 1.00 88.31 91 ILE A O 1
ATOM 780 N N . ILE A 1 92 ? 1.531 11.411 -9.141 1.00 86.00 92 ILE A N 1
ATOM 781 C CA . ILE A 1 92 ? 0.925 10.167 -8.641 1.00 86.00 92 ILE A CA 1
ATOM 782 C C . ILE A 1 92 ? -0.045 9.567 -9.669 1.00 86.00 92 ILE A C 1
ATOM 784 O O . ILE A 1 92 ? -0.026 8.362 -9.905 1.00 86.00 92 ILE A O 1
ATOM 788 N N . LYS A 1 93 ? -0.857 10.383 -10.350 1.00 89.00 93 LYS A N 1
ATOM 789 C CA . LYS A 1 93 ? -1.743 9.894 -11.422 1.00 89.00 93 LYS A CA 1
ATOM 790 C C . LYS A 1 93 ? -0.955 9.296 -12.592 1.00 89.00 93 LYS A C 1
ATOM 792 O O . LYS A 1 93 ? -1.336 8.240 -13.090 1.00 89.00 93 LYS A O 1
ATOM 797 N N . ILE A 1 94 ? 0.161 9.913 -12.989 1.00 89.25 94 ILE A N 1
ATOM 798 C CA . ILE A 1 94 ? 1.039 9.387 -14.049 1.00 89.25 94 ILE A CA 1
ATOM 799 C C . ILE A 1 94 ? 1.662 8.048 -13.626 1.00 89.25 94 ILE A C 1
ATOM 801 O O . ILE A 1 94 ? 1.652 7.091 -14.400 1.00 89.25 94 ILE A O 1
ATOM 805 N N . THR A 1 95 ? 2.133 7.934 -12.380 1.00 89.81 95 THR A N 1
ATOM 806 C CA . THR A 1 95 ? 2.723 6.685 -11.852 1.00 89.81 95 THR A CA 1
ATOM 807 C C . THR A 1 95 ? 1.714 5.546 -11.653 1.00 89.81 95 THR A C 1
ATOM 809 O O . THR A 1 95 ? 2.112 4.389 -11.531 1.00 89.81 95 THR A O 1
ATOM 812 N N . ARG A 1 96 ? 0.401 5.822 -11.682 1.00 88.88 96 ARG A N 1
ATOM 813 C CA . ARG A 1 96 ? -0.627 4.767 -11.782 1.00 88.88 96 ARG A CA 1
ATOM 814 C C . ARG A 1 96 ? -0.669 4.125 -13.173 1.00 88.88 96 ARG A C 1
ATOM 816 O O . ARG A 1 96 ? -0.964 2.936 -13.268 1.00 88.88 96 ARG A O 1
ATOM 823 N N . ILE A 1 97 ? -0.376 4.896 -14.226 1.00 89.88 97 ILE A N 1
ATOM 824 C CA . ILE A 1 97 ? -0.331 4.423 -15.621 1.00 89.88 97 ILE A CA 1
ATOM 825 C C . ILE A 1 97 ? 1.004 3.732 -15.893 1.00 89.88 97 ILE A C 1
ATOM 827 O O . ILE A 1 97 ? 1.034 2.639 -16.454 1.00 89.88 97 ILE A O 1
ATOM 831 N N . ILE A 1 98 ? 2.103 4.361 -15.472 1.00 90.12 98 ILE A N 1
ATOM 832 C CA . ILE A 1 98 ? 3.460 3.836 -15.623 1.00 90.12 98 ILE A CA 1
ATOM 833 C C . ILE A 1 98 ? 3.915 3.334 -14.248 1.00 90.12 98 ILE A C 1
ATOM 835 O O . ILE A 1 98 ? 4.297 4.150 -13.408 1.00 90.12 98 ILE A O 1
ATOM 839 N N . PRO A 1 99 ? 3.850 2.017 -13.978 1.00 88.00 99 PRO A N 1
ATOM 840 C CA . PRO A 1 99 ? 4.062 1.474 -12.642 1.00 88.00 99 PRO A CA 1
ATOM 841 C C . PRO A 1 99 ? 5.550 1.483 -12.271 1.00 88.00 99 PRO A C 1
ATOM 843 O O . PRO A 1 99 ? 6.264 0.502 -12.470 1.00 88.00 99 PRO A O 1
ATOM 846 N N . TYR A 1 100 ? 6.013 2.591 -11.699 1.00 92.62 100 TYR A N 1
ATOM 847 C CA . TYR A 1 100 ? 7.350 2.681 -11.116 1.00 92.62 100 TYR A CA 1
ATOM 848 C C . TYR A 1 100 ? 7.429 1.858 -9.815 1.00 92.62 100 TYR A C 1
ATOM 850 O O . TYR A 1 100 ? 6.498 1.924 -9.006 1.00 92.62 100 TYR A O 1
ATOM 858 N N . PRO A 1 101 ? 8.494 1.067 -9.593 1.00 93.62 101 PRO A N 1
ATOM 859 C CA . PRO A 1 101 ? 8.643 0.259 -8.383 1.00 93.62 101 PRO A CA 1
ATOM 860 C C . PRO A 1 101 ? 9.069 1.111 -7.179 1.00 93.62 101 PRO A C 1
ATOM 862 O O . PRO A 1 101 ? 10.134 1.708 -7.202 1.00 93.62 101 PRO A O 1
ATOM 865 N N . ALA A 1 102 ? 8.301 1.105 -6.088 1.00 94.12 102 ALA A N 1
ATOM 866 C CA . ALA A 1 102 ? 8.798 1.598 -4.797 1.00 94.12 102 ALA A CA 1
ATOM 867 C C . ALA A 1 102 ? 9.594 0.520 -4.058 1.00 94.12 102 ALA A C 1
ATOM 869 O O . ALA A 1 102 ? 10.658 0.795 -3.505 1.00 94.12 102 ALA A O 1
ATOM 870 N N . ILE A 1 103 ? 9.079 -0.712 -4.056 1.00 94.62 103 ILE A N 1
ATOM 871 C CA . ILE A 1 103 ? 9.706 -1.848 -3.380 1.00 94.62 103 ILE A CA 1
ATOM 872 C C . ILE A 1 103 ? 9.591 -3.075 -4.282 1.00 94.62 103 ILE A C 1
ATOM 874 O O . ILE A 1 103 ? 8.519 -3.374 -4.814 1.00 94.62 103 ILE A O 1
ATOM 878 N N . ILE A 1 104 ? 10.697 -3.796 -4.448 1.00 93.75 104 ILE A N 1
ATOM 879 C CA . ILE A 1 104 ? 10.726 -5.105 -5.101 1.00 93.75 104 ILE A CA 1
ATOM 880 C C . ILE A 1 104 ? 11.084 -6.150 -4.053 1.00 93.75 104 ILE A C 1
ATOM 882 O O . ILE A 1 104 ? 12.155 -6.102 -3.446 1.00 93.75 104 ILE A O 1
ATOM 886 N N . ILE A 1 105 ? 10.188 -7.115 -3.876 1.00 92.06 105 ILE A N 1
ATOM 887 C CA . ILE A 1 105 ? 10.353 -8.242 -2.965 1.00 92.06 105 ILE A CA 1
ATOM 888 C C . ILE A 1 105 ? 10.637 -9.476 -3.814 1.00 92.06 105 ILE A C 1
ATOM 890 O O . ILE A 1 105 ? 9.768 -9.925 -4.562 1.00 92.06 105 ILE A O 1
ATOM 894 N N . LYS A 1 106 ? 11.849 -10.029 -3.718 1.00 89.50 106 LYS A N 1
ATOM 895 C CA . LYS A 1 106 ? 12.239 -11.255 -4.424 1.00 89.50 106 LYS A CA 1
ATOM 896 C C . LYS A 1 106 ? 12.306 -12.421 -3.447 1.00 89.50 106 LYS A C 1
ATOM 898 O O . LYS A 1 106 ? 13.171 -12.445 -2.569 1.00 89.50 106 LYS A O 1
ATOM 903 N N . ASN A 1 107 ? 11.431 -13.404 -3.643 1.00 81.12 107 ASN A N 1
ATOM 904 C CA . ASN A 1 107 ? 11.431 -14.633 -2.861 1.00 81.12 107 ASN A CA 1
ATOM 905 C C . ASN A 1 107 ? 12.304 -15.694 -3.551 1.00 81.12 107 ASN A C 1
ATOM 907 O O . ASN A 1 107 ? 12.065 -16.042 -4.709 1.00 81.12 107 ASN A O 1
ATOM 911 N N . LYS A 1 108 ? 13.332 -16.187 -2.846 1.00 75.81 108 LYS A N 1
ATOM 912 C CA . LYS A 1 108 ? 14.268 -17.190 -3.378 1.00 75.81 108 LYS A CA 1
ATOM 913 C C . LYS A 1 108 ? 13.633 -18.571 -3.531 1.00 75.81 108 LYS A C 1
ATOM 915 O O . LYS A 1 108 ? 13.952 -19.260 -4.490 1.00 75.81 108 LYS A O 1
ATOM 920 N N . GLU A 1 109 ? 12.745 -18.955 -2.621 1.00 73.50 109 GLU A N 1
ATOM 921 C CA . GLU A 1 109 ? 12.154 -20.298 -2.577 1.00 73.50 109 GLU A CA 1
ATOM 922 C C . GLU A 1 109 ? 11.146 -20.524 -3.706 1.00 73.50 109 GLU A C 1
ATOM 924 O O . GLU A 1 109 ? 11.046 -21.619 -4.244 1.00 73.50 109 GLU A O 1
ATOM 929 N N . ILE A 1 110 ? 10.408 -19.479 -4.089 1.00 69.88 110 ILE A N 1
ATOM 930 C CA . ILE A 1 110 ? 9.274 -19.581 -5.028 1.00 69.88 110 ILE A CA 1
ATOM 931 C C . ILE A 1 110 ? 9.643 -19.018 -6.411 1.00 69.88 110 ILE A C 1
ATOM 933 O O . ILE A 1 110 ? 8.817 -18.991 -7.318 1.00 69.88 110 ILE A O 1
ATOM 937 N N . ASN A 1 111 ? 10.879 -18.528 -6.576 1.00 76.00 111 ASN A N 1
ATOM 938 C CA . ASN A 1 111 ? 11.350 -17.806 -7.764 1.00 76.00 111 ASN A CA 1
ATOM 939 C C . ASN A 1 111 ? 10.343 -16.750 -8.270 1.00 76.00 111 ASN A C 1
ATOM 941 O O . ASN A 1 111 ? 10.184 -16.531 -9.470 1.00 76.00 111 ASN A O 1
ATOM 945 N N . ASN A 1 112 ? 9.639 -16.107 -7.337 1.00 82.12 112 ASN A N 1
ATOM 946 C CA . ASN A 1 112 ? 8.605 -15.124 -7.627 1.00 82.12 112 ASN A CA 1
ATOM 947 C C . ASN A 1 112 ? 9.039 -13.748 -7.112 1.00 82.12 112 ASN A C 1
ATOM 949 O O . ASN A 1 112 ? 9.793 -13.635 -6.136 1.00 82.12 112 ASN A O 1
ATOM 953 N N . TYR A 1 113 ? 8.555 -12.698 -7.769 1.00 87.19 113 TYR A N 1
ATOM 954 C CA . TYR A 1 113 ? 8.769 -11.323 -7.353 1.00 87.19 113 TYR A CA 1
ATOM 955 C C . TYR A 1 113 ? 7.437 -10.599 -7.175 1.00 87.19 113 TYR A C 1
ATOM 957 O O . TYR A 1 113 ? 6.506 -10.747 -7.965 1.00 87.19 113 TYR A O 1
ATOM 965 N N . LYS A 1 114 ? 7.365 -9.764 -6.142 1.00 91.75 114 LYS A N 1
ATOM 966 C CA . LYS A 1 114 ? 6.278 -8.809 -5.947 1.00 91.75 114 LYS A CA 1
ATOM 967 C C . LYS A 1 114 ? 6.820 -7.404 -6.128 1.00 91.75 114 LYS A C 1
ATOM 969 O O . LYS A 1 114 ? 7.826 -7.033 -5.528 1.00 91.75 114 LYS A O 1
ATOM 974 N N . LEU A 1 115 ? 6.121 -6.630 -6.950 1.00 93.06 115 LEU A N 1
ATOM 975 C CA . LEU A 1 115 ? 6.358 -5.205 -7.124 1.00 93.06 115 LEU A CA 1
ATOM 976 C C . LEU A 1 115 ? 5.286 -4.435 -6.354 1.00 93.06 115 LEU A C 1
ATOM 978 O O . LEU A 1 115 ? 4.094 -4.581 -6.634 1.00 93.06 115 LEU A O 1
ATOM 982 N N . ILE A 1 116 ? 5.726 -3.617 -5.403 1.00 93.75 116 ILE A N 1
ATOM 983 C CA . ILE A 1 116 ? 4.914 -2.582 -4.766 1.00 93.75 116 ILE A CA 1
ATOM 984 C C . ILE A 1 116 ? 5.126 -1.297 -5.563 1.00 93.75 116 ILE A C 1
ATOM 986 O O . ILE A 1 116 ? 6.260 -0.846 -5.750 1.00 93.75 116 ILE A O 1
ATOM 990 N N . LYS A 1 117 ? 4.034 -0.729 -6.079 1.00 95.06 117 LYS A N 1
ATOM 991 C CA . LYS A 1 117 ? 4.090 0.447 -6.954 1.00 95.06 117 LYS A CA 1
ATOM 992 C C . LYS A 1 117 ? 4.353 1.711 -6.141 1.00 95.06 117 LYS A C 1
ATOM 994 O O . LYS A 1 117 ? 3.825 1.872 -5.044 1.00 95.06 117 LYS A O 1
ATOM 999 N N . TYR A 1 118 ? 5.077 2.655 -6.730 1.00 93.75 118 TYR A N 1
ATOM 1000 C CA . TYR A 1 118 ? 5.318 3.972 -6.146 1.00 93.75 118 TYR A CA 1
ATOM 1001 C C . TYR A 1 118 ? 4.022 4.722 -5.843 1.00 93.75 118 TYR A C 1
ATOM 1003 O O . TYR A 1 118 ? 3.891 5.310 -4.775 1.00 93.75 118 TYR A O 1
ATOM 1011 N N . SER A 1 119 ? 3.026 4.638 -6.729 1.00 92.81 119 SER A N 1
ATOM 1012 C CA . SER A 1 119 ? 1.716 5.251 -6.499 1.00 92.81 119 SER A CA 1
ATOM 1013 C C . SER A 1 119 ? 1.024 4.704 -5.245 1.00 92.81 119 SER A C 1
ATOM 1015 O O . SER A 1 119 ? 0.440 5.465 -4.486 1.00 92.81 119 SER A O 1
ATOM 1017 N N . GLU A 1 120 ? 1.105 3.391 -5.016 1.00 93.56 120 GLU A N 1
ATOM 1018 C CA . GLU A 1 120 ? 0.493 2.727 -3.860 1.00 93.56 120 GLU A CA 1
ATOM 1019 C C . GLU A 1 120 ? 1.192 3.137 -2.562 1.00 93.56 120 GLU A C 1
ATOM 1021 O O . GLU A 1 120 ? 0.533 3.517 -1.594 1.00 93.56 120 GLU A O 1
ATOM 1026 N N . PHE A 1 121 ? 2.528 3.151 -2.582 1.00 95.06 121 PHE A N 1
ATOM 1027 C CA . PHE A 1 121 ? 3.333 3.639 -1.470 1.00 95.06 121 PHE A CA 1
ATOM 1028 C C . PHE A 1 121 ? 3.004 5.097 -1.122 1.00 95.06 121 PHE A C 1
ATOM 1030 O O . PHE A 1 121 ? 2.739 5.410 0.036 1.00 95.06 121 PHE A O 1
ATOM 1037 N N . GLN A 1 122 ? 2.958 5.985 -2.119 1.00 93.50 122 GLN A N 1
ATOM 1038 C CA . GLN A 1 122 ? 2.651 7.402 -1.907 1.00 93.50 122 GLN A CA 1
ATOM 1039 C C . GLN A 1 122 ? 1.232 7.630 -1.384 1.00 93.50 122 GLN A C 1
ATOM 1041 O O . GLN A 1 122 ? 1.017 8.506 -0.551 1.00 93.50 122 GLN A O 1
ATOM 1046 N N . GLU A 1 123 ? 0.252 6.849 -1.838 1.00 93.12 123 GLU A N 1
ATOM 1047 C CA . GLU A 1 123 ? -1.110 6.920 -1.307 1.00 93.12 123 GLU A CA 1
ATOM 1048 C C . GLU A 1 123 ? -1.168 6.546 0.175 1.00 93.12 123 GLU A C 1
ATOM 1050 O O . GLU A 1 123 ? -1.844 7.229 0.944 1.00 93.12 123 GLU A O 1
ATOM 1055 N N . ASN A 1 124 ? -0.452 5.493 0.578 1.00 93.69 124 ASN A N 1
ATOM 1056 C CA . ASN A 1 124 ? -0.375 5.083 1.978 1.00 93.69 124 ASN A CA 1
ATOM 1057 C C . ASN A 1 124 ? 0.398 6.120 2.803 1.00 93.69 124 ASN A C 1
ATOM 1059 O O . ASN A 1 124 ? -0.081 6.542 3.849 1.00 93.69 124 ASN A O 1
ATOM 1063 N N . PHE A 1 125 ? 1.525 6.622 2.291 1.00 94.56 125 PHE A N 1
ATOM 1064 C CA . PHE A 1 125 ? 2.296 7.695 2.924 1.00 94.56 125 PHE A CA 1
ATOM 1065 C C . PHE A 1 125 ? 1.462 8.947 3.178 1.00 94.56 125 PHE A C 1
ATOM 1067 O O . PHE A 1 125 ? 1.436 9.449 4.301 1.00 94.56 125 PHE A O 1
ATOM 1074 N N . LYS A 1 126 ? 0.719 9.421 2.176 1.00 93.94 126 LYS A N 1
ATOM 1075 C CA . LYS A 1 126 ? -0.150 10.595 2.320 1.00 93.94 126 LYS A CA 1
ATOM 1076 C C . LYS A 1 126 ? -1.274 10.367 3.323 1.00 93.94 126 LYS A C 1
ATOM 1078 O O . LYS A 1 126 ? -1.531 11.255 4.130 1.00 93.94 126 LYS A O 1
ATOM 1083 N N . ALA A 1 127 ? -1.915 9.200 3.294 1.00 93.75 127 ALA A N 1
ATOM 1084 C CA . ALA A 1 127 ? -2.994 8.873 4.221 1.00 93.75 127 ALA A CA 1
ATOM 1085 C C . ALA A 1 127 ? -2.502 8.804 5.672 1.00 93.75 127 ALA A C 1
ATOM 1087 O O . ALA A 1 127 ? -3.085 9.439 6.548 1.00 93.75 127 ALA A O 1
ATOM 1088 N N . THR A 1 128 ? -1.388 8.113 5.924 1.00 93.31 128 THR A N 1
ATOM 1089 C CA . THR A 1 128 ? -0.812 8.000 7.269 1.00 93.31 128 THR A CA 1
ATOM 1090 C C . THR A 1 128 ? -0.273 9.342 7.766 1.00 93.31 128 THR A C 1
ATOM 1092 O O . THR A 1 128 ? -0.460 9.697 8.929 1.00 93.31 128 THR A O 1
ATOM 1095 N N . LYS A 1 129 ? 0.350 10.138 6.886 1.00 94.50 129 LYS A N 1
ATOM 1096 C CA . LYS A 1 129 ? 0.809 11.491 7.228 1.00 94.50 129 LYS A CA 1
ATOM 1097 C C . LYS A 1 129 ? -0.363 12.396 7.604 1.00 94.50 129 LYS A C 1
ATOM 1099 O O . LYS A 1 129 ? -0.276 13.101 8.606 1.00 94.50 129 LYS A O 1
ATOM 1104 N N . LEU A 1 130 ? -1.456 12.354 6.840 1.00 94.38 130 LEU A N 1
ATOM 1105 C CA . LEU A 1 130 ? -2.669 13.111 7.145 1.00 94.38 130 LEU A CA 1
ATOM 1106 C C . LEU A 1 130 ? -3.263 12.685 8.490 1.00 94.38 130 LEU A C 1
ATOM 1108 O O . LEU A 1 130 ? -3.571 13.548 9.309 1.00 94.38 130 LEU A O 1
ATOM 1112 N N . PHE A 1 131 ? -3.352 11.381 8.751 1.00 92.88 131 PHE A N 1
ATOM 1113 C CA . PHE A 1 131 ? -3.829 10.857 10.027 1.00 92.88 131 PHE A CA 1
ATOM 1114 C C . PHE A 1 131 ? -3.024 11.420 11.209 1.00 92.88 131 PHE A C 1
ATOM 1116 O O . PHE A 1 131 ? -3.604 11.999 12.126 1.00 92.88 131 PHE A O 1
ATOM 1123 N N . PHE A 1 132 ? -1.688 11.360 11.155 1.00 92.38 132 PHE A N 1
ATOM 1124 C CA . PHE A 1 132 ? -0.838 11.907 12.219 1.00 92.38 132 PHE A CA 1
ATOM 1125 C C . PHE A 1 132 ? -0.930 13.430 12.351 1.00 92.38 132 PHE A C 1
ATOM 1127 O O . PHE A 1 132 ? -0.875 13.960 13.461 1.00 92.38 132 PHE A O 1
ATOM 1134 N N . GLN A 1 133 ? -1.113 14.152 11.244 1.00 93.06 133 GLN A N 1
ATOM 1135 C CA . GLN A 1 133 ? -1.371 15.592 11.288 1.00 93.06 133 GLN A CA 1
ATOM 1136 C C . GLN A 1 133 ? -2.691 15.907 11.996 1.00 93.06 133 GLN A C 1
ATOM 1138 O O . GLN A 1 133 ? -2.731 16.815 12.824 1.00 93.06 133 GLN A O 1
ATOM 1143 N N . LYS A 1 134 ? -3.755 15.149 11.713 1.00 91.44 134 LYS A N 1
ATOM 1144 C CA . LYS A 1 134 ? -5.054 15.289 12.388 1.00 91.44 134 LYS A CA 1
ATOM 1145 C C . LYS A 1 134 ? -4.959 14.928 13.867 1.00 91.44 134 LYS A C 1
ATOM 1147 O O . LYS A 1 134 ? -5.545 15.621 14.691 1.00 91.44 134 LYS A O 1
ATOM 1152 N N . GLN A 1 135 ? -4.170 13.913 14.212 1.00 89.88 135 GLN A N 1
ATOM 1153 C CA . GLN A 1 135 ? -3.933 13.532 15.601 1.00 89.88 135 GLN A CA 1
ATOM 1154 C C . GLN A 1 135 ? -3.196 14.631 16.376 1.00 89.88 135 GLN A C 1
ATOM 1156 O O . GLN A 1 135 ? -3.640 14.996 17.456 1.00 89.88 135 GLN A O 1
ATOM 1161 N N . LYS A 1 136 ? -2.166 15.253 15.785 1.00 91.56 136 LYS A N 1
ATOM 1162 C CA . LYS A 1 136 ? -1.483 16.415 16.380 1.00 91.56 136 LYS A CA 1
ATOM 1163 C C . LYS A 1 136 ? -2.387 17.641 16.547 1.00 91.56 136 LYS A C 1
ATOM 1165 O O . LYS A 1 136 ? -2.187 18.439 17.455 1.00 91.56 136 LYS A O 1
ATOM 1170 N N . GLN A 1 137 ? -3.360 17.827 15.654 1.00 91.06 137 GLN A N 1
ATOM 1171 C CA . GLN A 1 137 ? -4.349 18.902 15.789 1.00 91.06 137 GLN A CA 1
ATOM 1172 C C . GLN A 1 137 ? -5.314 18.654 16.954 1.00 91.06 137 GLN A C 1
ATOM 1174 O O . GLN A 1 137 ? -5.744 19.613 17.586 1.00 91.06 137 GLN A O 1
ATOM 1179 N N . ALA A 1 138 ? -5.656 17.391 17.219 1.00 90.44 138 ALA A N 1
ATOM 1180 C CA . ALA A 1 138 ? -6.522 17.007 18.331 1.00 90.44 138 ALA A CA 1
ATOM 1181 C C . ALA A 1 138 ? -5.777 16.969 19.676 1.00 90.44 138 ALA A C 1
ATOM 1183 O O . ALA A 1 138 ? -6.356 17.307 20.704 1.00 90.44 138 ALA A O 1
ATOM 1184 N N . ASP A 1 139 ? -4.502 16.579 19.661 1.00 91.38 139 ASP A N 1
ATOM 1185 C CA . ASP A 1 139 ? -3.634 16.483 20.829 1.00 91.38 139 ASP A CA 1
ATOM 1186 C C . ASP A 1 139 ? -2.261 17.092 20.514 1.00 91.38 139 ASP A C 1
ATOM 1188 O O . ASP A 1 139 ? -1.451 16.527 19.775 1.00 91.38 139 ASP A O 1
ATOM 1192 N N . SER A 1 140 ? -1.986 18.258 21.100 1.00 87.06 140 SER A N 1
ATOM 1193 C CA . SER A 1 140 ? -0.743 19.001 20.876 1.00 87.06 140 SER A CA 1
ATOM 1194 C C . SER A 1 140 ? 0.501 18.297 21.425 1.00 87.06 140 SER A C 1
ATOM 1196 O O . SER A 1 140 ? 1.613 18.626 21.001 1.00 87.06 140 SER A O 1
ATOM 1198 N N . THR A 1 141 ? 0.336 17.321 22.324 1.00 90.94 141 THR A N 1
ATOM 1199 C CA . THR A 1 141 ? 1.437 16.513 22.867 1.00 90.94 141 THR A CA 1
ATOM 1200 C C . THR A 1 141 ? 1.886 15.415 21.899 1.00 90.94 141 THR A C 1
ATOM 1202 O O . THR A 1 141 ? 2.986 14.873 22.034 1.00 90.94 141 THR A O 1
ATOM 1205 N N . PHE A 1 142 ? 1.078 15.126 20.873 1.00 87.31 142 PHE A N 1
ATOM 1206 C CA . PHE A 1 142 ? 1.371 14.105 19.882 1.00 87.31 142 PHE A CA 1
ATOM 1207 C C . PHE A 1 142 ? 2.565 14.490 18.992 1.00 87.31 142 PHE A C 1
ATOM 1209 O O . PHE A 1 142 ? 2.574 15.514 18.297 1.00 87.31 142 PHE A O 1
ATOM 1216 N N . GLN A 1 143 ? 3.582 13.626 18.966 1.00 88.25 143 GLN A N 1
ATOM 1217 C CA . GLN A 1 143 ? 4.782 13.827 18.157 1.00 88.25 143 GLN A CA 1
ATOM 1218 C C . GLN A 1 143 ? 4.624 13.199 16.771 1.00 88.25 143 GLN A C 1
ATOM 1220 O O . GLN A 1 143 ? 4.433 11.994 16.624 1.00 88.25 143 GLN A O 1
ATOM 1225 N N . ILE A 1 144 ? 4.755 14.024 15.730 1.00 86.88 144 ILE A N 1
ATOM 1226 C CA . ILE A 1 144 ? 4.767 13.546 14.345 1.00 86.88 144 ILE A CA 1
ATOM 1227 C C . ILE A 1 144 ? 6.147 12.965 14.034 1.00 86.88 144 ILE A C 1
ATOM 1229 O O . ILE A 1 144 ? 7.165 13.641 14.188 1.00 86.88 144 ILE A O 1
ATOM 1233 N N . LEU A 1 145 ? 6.164 11.722 13.555 1.00 88.19 145 LEU A N 1
ATOM 1234 C CA . LEU A 1 145 ? 7.369 11.073 13.044 1.00 88.19 145 LEU A CA 1
ATOM 1235 C C . LEU A 1 145 ? 7.932 11.845 11.845 1.00 88.19 145 LEU A C 1
ATOM 1237 O O . LEU A 1 145 ? 7.181 12.358 11.015 1.00 88.19 145 LEU A O 1
ATOM 1241 N N . SER A 1 146 ? 9.260 11.888 11.714 1.00 92.75 146 SER A N 1
ATOM 1242 C CA . SER A 1 146 ? 9.879 12.467 10.517 1.00 92.75 146 SER A CA 1
ATOM 1243 C C . SER A 1 146 ? 9.437 11.721 9.253 1.00 92.75 146 SER A C 1
ATOM 1245 O O . SER A 1 146 ? 9.224 10.507 9.289 1.00 92.75 146 SER A O 1
ATOM 1247 N N . ASP A 1 147 ? 9.367 12.423 8.118 1.00 92.12 147 ASP A N 1
ATOM 1248 C CA . ASP A 1 147 ? 8.977 11.824 6.833 1.00 92.12 147 ASP A CA 1
ATOM 1249 C C . ASP A 1 147 ? 9.825 10.590 6.489 1.00 92.12 147 ASP A C 1
ATOM 1251 O O . ASP A 1 147 ? 9.306 9.618 5.951 1.00 92.12 147 ASP A O 1
ATOM 1255 N N . LYS A 1 148 ? 11.115 10.591 6.849 1.00 92.12 148 LYS A N 1
ATOM 1256 C CA . LYS A 1 148 ? 12.014 9.447 6.649 1.00 92.12 148 LYS A CA 1
ATOM 1257 C C . LYS A 1 148 ? 11.575 8.221 7.456 1.00 92.12 148 LYS A C 1
ATOM 1259 O O . LYS A 1 148 ? 11.467 7.138 6.893 1.00 92.12 148 LYS A O 1
ATOM 1264 N N . ILE A 1 149 ? 11.315 8.393 8.753 1.00 93.44 149 ILE A N 1
ATOM 1265 C CA . ILE A 1 149 ? 10.872 7.297 9.633 1.00 93.44 149 ILE A CA 1
ATOM 1266 C C . ILE A 1 149 ? 9.496 6.799 9.190 1.00 93.44 149 ILE A C 1
ATOM 1268 O O . ILE A 1 149 ? 9.260 5.600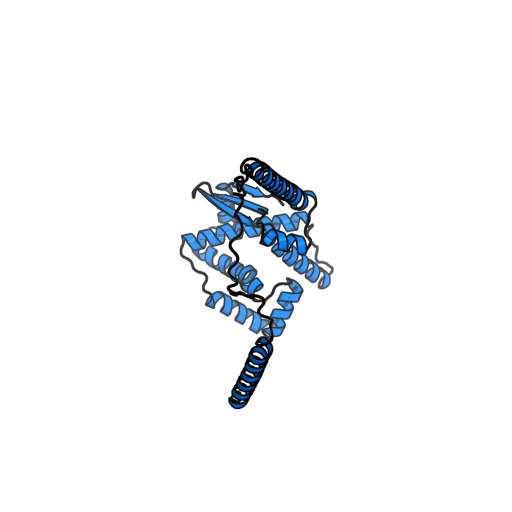 9.106 1.00 93.44 149 ILE A O 1
ATOM 1272 N N . LEU A 1 150 ? 8.597 7.720 8.844 1.00 93.44 150 LEU A N 1
ATOM 1273 C CA . LEU A 1 150 ? 7.259 7.373 8.389 1.00 93.44 150 LEU A CA 1
ATOM 1274 C C . LEU A 1 150 ? 7.288 6.568 7.081 1.00 93.44 150 LEU A C 1
ATOM 1276 O O . LEU A 1 150 ? 6.584 5.567 6.965 1.00 93.44 150 LEU A O 1
ATOM 1280 N N . LYS A 1 151 ? 8.120 6.970 6.111 1.00 93.44 151 LYS A N 1
ATOM 1281 C CA . LYS A 1 151 ? 8.335 6.209 4.872 1.00 93.44 151 LYS A CA 1
ATOM 1282 C C . LYS A 1 151 ? 8.868 4.804 5.156 1.00 93.44 151 LYS A C 1
ATOM 1284 O O . LYS A 1 151 ? 8.408 3.853 4.525 1.00 93.44 151 LYS A O 1
ATOM 1289 N N . GLU A 1 152 ? 9.797 4.667 6.099 1.00 93.88 152 GLU A N 1
ATOM 1290 C CA . GLU A 1 152 ? 10.360 3.364 6.459 1.00 93.88 152 GLU A CA 1
ATOM 1291 C C . GLU A 1 152 ? 9.305 2.451 7.093 1.00 93.88 152 GLU A C 1
ATOM 1293 O O . GLU A 1 152 ? 9.086 1.349 6.592 1.00 93.88 152 GLU A O 1
ATOM 1298 N N . ASN A 1 153 ? 8.552 2.949 8.076 1.00 93.06 153 ASN A N 1
ATOM 1299 C CA . ASN A 1 153 ? 7.478 2.192 8.725 1.00 93.06 153 ASN A CA 1
ATOM 1300 C C . ASN A 1 153 ? 6.411 1.726 7.724 1.00 93.06 153 ASN A C 1
ATOM 1302 O O . ASN A 1 153 ? 5.924 0.602 7.799 1.00 93.06 153 ASN A O 1
ATOM 1306 N N . ILE A 1 154 ? 6.043 2.578 6.762 1.00 94.19 154 ILE A N 1
ATOM 1307 C CA . ILE A 1 154 ? 5.063 2.214 5.729 1.00 94.19 154 ILE A CA 1
ATOM 1308 C C . ILE A 1 154 ? 5.642 1.176 4.774 1.00 94.19 154 ILE A C 1
ATOM 1310 O O . ILE A 1 154 ? 4.933 0.261 4.366 1.00 94.19 154 ILE A O 1
ATOM 1314 N N . SER A 1 155 ? 6.925 1.289 4.436 1.00 94.31 155 SER A N 1
ATOM 1315 C CA . SER A 1 155 ? 7.603 0.291 3.610 1.00 94.31 155 SER A CA 1
ATOM 1316 C C . SER A 1 155 ? 7.591 -1.073 4.285 1.00 94.31 155 SER A C 1
ATOM 1318 O O . SER A 1 155 ? 7.241 -2.064 3.650 1.00 94.31 155 SER A O 1
ATOM 1320 N N . GLU A 1 156 ? 7.949 -1.115 5.568 1.00 92.81 156 GLU A N 1
ATOM 1321 C CA . GLU A 1 156 ? 7.922 -2.324 6.388 1.00 92.81 156 GLU A CA 1
ATOM 1322 C C . GLU A 1 156 ? 6.513 -2.902 6.468 1.00 92.81 156 GLU A C 1
ATOM 1324 O O . GLU A 1 156 ? 6.326 -4.057 6.102 1.00 92.81 156 GLU A O 1
ATOM 1329 N N . MET A 1 157 ? 5.513 -2.087 6.809 1.00 92.00 157 MET A N 1
ATOM 1330 C CA . MET A 1 157 ? 4.111 -2.507 6.856 1.00 92.00 157 MET A CA 1
ATOM 1331 C C . MET A 1 157 ? 3.653 -3.134 5.531 1.00 92.00 157 MET A C 1
ATOM 1333 O O . MET A 1 157 ? 3.082 -4.218 5.530 1.00 92.00 157 MET A O 1
ATOM 1337 N N . MET A 1 158 ? 3.952 -2.512 4.385 1.00 93.50 158 MET A N 1
ATOM 1338 C CA . MET A 1 158 ? 3.559 -3.052 3.076 1.00 93.50 158 MET A CA 1
ATOM 1339 C C . MET A 1 158 ? 4.287 -4.361 2.724 1.00 93.50 158 MET A C 1
ATOM 1341 O O . MET A 1 158 ? 3.739 -5.205 2.008 1.00 93.50 158 MET A O 1
ATOM 1345 N N . ILE A 1 159 ? 5.522 -4.543 3.201 1.00 92.81 159 ILE A N 1
ATOM 1346 C CA . ILE A 1 159 ? 6.266 -5.801 3.060 1.00 92.81 159 ILE A CA 1
ATOM 1347 C C . ILE A 1 159 ? 5.651 -6.880 3.960 1.00 92.81 159 ILE A C 1
ATOM 1349 O O . ILE A 1 159 ? 5.436 -8.000 3.495 1.00 92.81 159 ILE A O 1
ATOM 1353 N N . GLU A 1 160 ? 5.344 -6.555 5.218 1.00 90.88 160 GLU A N 1
ATOM 1354 C CA . GLU A 1 160 ? 4.679 -7.457 6.165 1.00 90.88 160 GLU A CA 1
ATOM 1355 C C . GLU A 1 160 ? 3.325 -7.919 5.618 1.00 90.88 160 GLU A C 1
ATOM 1357 O O . GLU A 1 160 ? 3.063 -9.121 5.549 1.00 90.88 160 GLU A O 1
ATOM 1362 N N . ASP A 1 161 ? 2.513 -6.986 5.123 1.00 91.56 161 ASP A N 1
ATOM 1363 C CA . ASP A 1 161 ? 1.218 -7.275 4.510 1.00 91.56 161 ASP A CA 1
ATOM 1364 C C . ASP A 1 161 ? 1.352 -8.258 3.351 1.00 91.56 161 ASP A C 1
ATOM 1366 O O . ASP A 1 161 ? 0.596 -9.226 3.262 1.00 91.56 161 ASP A O 1
ATOM 1370 N N . TYR A 1 162 ? 2.341 -8.058 2.476 1.00 91.44 162 TYR A N 1
ATOM 1371 C CA . TYR A 1 162 ? 2.607 -8.989 1.386 1.00 91.44 162 TYR A CA 1
ATOM 1372 C C . TYR A 1 162 ? 2.838 -10.419 1.897 1.00 91.44 162 TYR A C 1
ATOM 1374 O O . TYR A 1 162 ? 2.250 -11.360 1.360 1.00 91.44 162 TYR A O 1
ATOM 1382 N N . PHE A 1 163 ? 3.642 -10.596 2.947 1.00 90.00 163 PHE A N 1
ATOM 1383 C CA . PHE A 1 163 ? 3.894 -11.917 3.526 1.00 90.00 163 PHE A CA 1
ATOM 1384 C C . PHE A 1 163 ? 2.661 -12.537 4.161 1.00 90.00 163 PHE A C 1
ATOM 1386 O O . PHE A 1 163 ? 2.417 -13.736 3.983 1.00 90.00 163 PHE A O 1
ATOM 1393 N N . ILE A 1 164 ? 1.882 -11.732 4.879 1.00 91.44 164 ILE A N 1
ATOM 1394 C CA . ILE A 1 164 ? 0.622 -12.164 5.475 1.00 91.44 164 ILE A CA 1
ATOM 1395 C C . ILE A 1 164 ? -0.310 -12.664 4.367 1.00 91.44 164 ILE A C 1
ATOM 1397 O O . ILE A 1 164 ? -0.751 -13.814 4.408 1.00 91.44 164 ILE A O 1
ATOM 1401 N N . PHE A 1 165 ? -0.547 -11.858 3.329 1.00 91.25 165 PHE A N 1
ATOM 1402 C CA . PHE A 1 165 ? -1.440 -12.220 2.229 1.00 91.25 165 PHE A CA 1
ATOM 1403 C C . PHE A 1 165 ? -0.974 -13.460 1.464 1.00 91.25 165 PHE A C 1
ATOM 1405 O O . PHE A 1 165 ? -1.784 -14.347 1.186 1.00 91.25 165 PHE A O 1
ATOM 1412 N N . GLU A 1 166 ? 0.317 -13.561 1.143 1.00 89.44 166 GLU A N 1
ATOM 1413 C CA . GLU A 1 166 ? 0.856 -14.742 0.464 1.00 89.44 166 GLU A CA 1
ATOM 1414 C C . GLU A 1 166 ? 0.724 -16.000 1.326 1.00 89.44 166 GLU A C 1
ATOM 1416 O O . GLU A 1 166 ? 0.391 -17.070 0.816 1.00 89.44 166 GLU A O 1
ATOM 1421 N N . THR A 1 167 ? 0.920 -15.891 2.639 1.00 90.06 167 THR A N 1
ATOM 1422 C CA . THR A 1 167 ? 0.813 -17.041 3.545 1.00 90.06 167 THR A CA 1
ATOM 1423 C C . THR A 1 167 ? -0.631 -17.481 3.726 1.00 90.06 167 THR A C 1
ATOM 1425 O O . THR A 1 167 ? -0.914 -18.677 3.636 1.00 90.06 167 THR A O 1
ATOM 1428 N N . LEU A 1 168 ? -1.567 -16.544 3.892 1.00 93.00 168 LEU A N 1
ATOM 1429 C CA . LEU A 1 168 ? -2.998 -16.853 3.905 1.00 93.00 168 LEU A CA 1
ATOM 1430 C C . LEU A 1 168 ? -3.420 -17.542 2.603 1.00 93.00 168 LEU A C 1
ATOM 1432 O O . LEU A 1 168 ? -4.080 -18.580 2.640 1.00 93.00 168 LEU A O 1
ATOM 1436 N N . LYS A 1 169 ? -2.960 -17.034 1.454 1.00 91.31 169 LYS A N 1
ATOM 1437 C CA . LYS A 1 169 ? -3.235 -17.623 0.140 1.00 91.31 169 LYS A CA 1
ATOM 1438 C C . LYS A 1 169 ? -2.688 -19.046 0.014 1.00 91.31 169 LYS A C 1
ATOM 1440 O O . LYS A 1 169 ? -3.417 -19.928 -0.438 1.00 91.31 169 LYS A O 1
ATOM 1445 N N . LYS A 1 170 ? -1.444 -19.296 0.440 1.00 89.88 170 LYS A N 1
ATOM 1446 C CA . LYS A 1 170 ? -0.843 -20.645 0.461 1.00 89.88 170 LYS A CA 1
ATOM 1447 C C . LYS A 1 170 ? -1.644 -21.619 1.325 1.00 89.88 170 LYS A C 1
ATOM 1449 O O . LYS A 1 170 ? -1.853 -22.757 0.920 1.00 89.88 170 LYS A O 1
ATOM 1454 N N . ASN A 1 171 ? -2.141 -21.149 2.467 1.00 91.44 171 ASN A N 1
ATOM 1455 C CA . ASN A 1 171 ? -2.973 -21.931 3.383 1.00 91.44 171 ASN A CA 1
ATOM 1456 C C . ASN A 1 171 ? -4.459 -21.955 2.986 1.00 91.44 171 ASN A C 1
ATOM 1458 O O . ASN A 1 171 ? -5.289 -22.443 3.747 1.00 91.44 171 ASN A O 1
ATOM 1462 N N . ARG A 1 172 ? -4.811 -21.438 1.798 1.00 94.12 172 ARG A N 1
ATOM 1463 C CA . ARG A 1 172 ? -6.187 -21.378 1.272 1.00 94.12 172 ARG A CA 1
ATOM 1464 C C . ARG A 1 172 ? -7.165 -20.670 2.217 1.00 94.12 172 ARG A C 1
ATOM 1466 O O . ARG A 1 172 ? -8.368 -20.922 2.184 1.00 94.12 172 ARG A O 1
ATOM 1473 N N . VAL A 1 173 ? -6.656 -19.753 3.036 1.00 94.38 173 VAL A N 1
ATOM 1474 C CA . VAL A 1 173 ? -7.463 -18.911 3.910 1.00 94.38 173 VAL A CA 1
ATOM 1475 C C . VAL A 1 173 ? -7.954 -17.721 3.100 1.00 94.38 173 VAL A C 1
ATOM 1477 O O . VAL A 1 173 ? -7.182 -16.856 2.690 1.00 94.38 173 VAL A O 1
ATOM 1480 N N . ILE A 1 174 ? -9.261 -17.691 2.855 1.00 92.12 174 ILE A N 1
ATOM 1481 C CA . ILE A 1 174 ? -9.920 -16.641 2.080 1.00 92.12 174 ILE A CA 1
ATOM 1482 C C . ILE A 1 174 ? -10.518 -15.619 3.046 1.00 92.12 174 ILE A C 1
ATOM 1484 O O . ILE A 1 174 ? -11.146 -15.980 4.045 1.00 92.12 174 ILE A O 1
ATOM 1488 N N . ILE A 1 175 ? -10.326 -14.337 2.749 1.00 92.94 175 ILE A N 1
ATOM 1489 C CA . ILE A 1 175 ? -11.029 -13.244 3.424 1.00 92.94 175 ILE A CA 1
ATOM 1490 C C . ILE A 1 175 ? -12.309 -13.009 2.644 1.00 92.94 175 ILE A C 1
ATOM 1492 O O . ILE A 1 175 ? -12.269 -12.626 1.472 1.00 92.94 175 ILE A O 1
ATOM 1496 N N . LYS A 1 176 ? -13.434 -13.322 3.276 1.00 94.44 176 LYS A N 1
ATOM 1497 C CA . LYS A 1 176 ? -14.738 -13.222 2.633 1.00 94.44 176 LYS A CA 1
ATOM 1498 C C . LYS A 1 176 ? -15.187 -11.767 2.619 1.00 94.44 176 LYS A C 1
ATOM 1500 O O . LYS A 1 176 ? -14.895 -11.014 3.548 1.00 94.44 176 LYS A O 1
ATOM 1505 N N . LYS A 1 177 ? -15.920 -11.368 1.580 1.00 94.62 177 LYS A N 1
ATOM 1506 C CA . LYS A 1 177 ? -16.452 -10.003 1.486 1.00 94.62 177 LYS A CA 1
ATOM 1507 C C . LYS A 1 177 ? -17.380 -9.702 2.667 1.00 94.62 177 LYS A C 1
ATOM 1509 O O . LYS A 1 177 ? -17.313 -8.619 3.236 1.00 94.62 177 LYS A O 1
ATOM 1514 N N . GLU A 1 178 ? -18.163 -10.692 3.080 1.00 95.88 178 GLU A N 1
ATOM 1515 C CA . GLU A 1 178 ? -19.085 -10.594 4.208 1.00 95.88 178 GLU A CA 1
ATOM 1516 C C . GLU A 1 178 ? -18.352 -10.313 5.526 1.00 95.88 178 GLU A C 1
ATOM 1518 O O . GLU A 1 178 ? -18.865 -9.575 6.354 1.00 95.88 178 GLU A O 1
ATOM 1523 N N . GLU A 1 179 ? -17.138 -10.837 5.726 1.00 95.06 179 GLU A N 1
ATOM 1524 C CA . GLU A 1 179 ? -16.342 -10.550 6.930 1.00 95.06 179 GLU A CA 1
ATOM 1525 C C . GLU A 1 179 ? -15.909 -9.080 6.974 1.00 95.06 179 GLU A C 1
ATOM 1527 O O . GLU A 1 179 ? -16.002 -8.434 8.017 1.00 95.06 179 GLU A O 1
ATOM 1532 N N . VAL A 1 180 ? -15.477 -8.539 5.830 1.00 95.88 180 VAL A N 1
ATOM 1533 C CA . VAL A 1 180 ? -15.100 -7.124 5.689 1.00 95.88 180 VAL A CA 1
ATOM 1534 C C . VAL A 1 180 ? -16.313 -6.224 5.915 1.00 95.88 180 VAL A C 1
ATOM 1536 O O . VAL A 1 180 ? -16.232 -5.246 6.662 1.00 95.88 180 VAL A O 1
ATOM 1539 N N . ASP A 1 181 ? -17.442 -6.560 5.291 1.00 95.38 181 ASP A N 1
ATOM 1540 C CA . ASP A 1 181 ? -18.678 -5.795 5.418 1.00 95.38 181 ASP A CA 1
ATOM 1541 C C . ASP A 1 181 ? -19.214 -5.847 6.859 1.00 95.38 181 ASP A C 1
ATOM 1543 O O . ASP A 1 181 ? -19.549 -4.800 7.411 1.00 95.38 181 ASP A O 1
ATOM 1547 N N . ASN A 1 182 ? -19.199 -7.012 7.516 1.00 95.94 182 ASN A N 1
ATOM 1548 C CA . ASN A 1 182 ? -19.616 -7.161 8.913 1.00 95.94 182 ASN A CA 1
ATOM 1549 C C . ASN A 1 182 ? -18.743 -6.337 9.867 1.00 95.94 182 ASN A C 1
ATOM 1551 O O . ASN A 1 182 ? -19.281 -5.599 10.691 1.00 95.94 182 ASN A O 1
ATOM 1555 N N . LYS A 1 183 ? -17.411 -6.390 9.719 1.00 94.06 183 LYS A N 1
ATOM 1556 C CA . LYS A 1 183 ? -16.488 -5.612 10.563 1.00 94.06 183 LYS A CA 1
ATOM 1557 C C . LYS A 1 183 ? -16.726 -4.108 10.417 1.00 94.06 183 LYS A C 1
ATOM 1559 O O . LYS A 1 183 ? -16.666 -3.365 11.391 1.00 94.06 183 LYS A O 1
ATOM 1564 N N . ILE A 1 184 ? -17.048 -3.644 9.211 1.00 93.94 184 ILE A N 1
ATOM 1565 C CA . ILE A 1 184 ? -17.417 -2.240 9.001 1.00 93.94 184 ILE A CA 1
ATOM 1566 C C . ILE A 1 184 ? -18.755 -1.902 9.623 1.00 93.94 184 ILE A C 1
ATOM 1568 O O . ILE A 1 184 ? -18.870 -0.844 10.228 1.00 93.94 184 ILE A O 1
ATOM 1572 N N . GLN A 1 185 ? -19.752 -2.777 9.512 1.00 94.12 185 GLN A N 1
ATOM 1573 C CA . GLN A 1 185 ? -21.040 -2.550 10.161 1.00 94.12 185 GLN A CA 1
ATOM 1574 C C . GLN A 1 185 ? -20.896 -2.465 11.686 1.00 94.12 185 GLN A C 1
ATOM 1576 O O . GLN A 1 185 ? -21.569 -1.651 12.311 1.00 94.12 185 GLN A O 1
ATOM 1581 N N . GLU A 1 186 ? -19.992 -3.234 12.295 1.00 93.25 186 GLU A N 1
ATOM 1582 C CA . GLU A 1 186 ? -19.656 -3.105 13.720 1.00 93.25 186 GLU A CA 1
ATOM 1583 C C . GLU A 1 186 ? -19.077 -1.724 14.054 1.00 93.25 186 GLU A C 1
ATOM 1585 O O . GLU A 1 186 ? -19.541 -1.078 14.992 1.00 93.25 186 GLU A O 1
ATOM 1590 N N . ILE A 1 187 ? -18.126 -1.228 13.257 1.00 90.44 187 ILE A N 1
ATOM 1591 C CA . ILE A 1 187 ? -17.529 0.102 13.459 1.00 90.44 187 ILE A CA 1
ATOM 1592 C C . ILE A 1 187 ? -18.564 1.212 13.221 1.00 90.44 187 ILE A C 1
ATOM 1594 O O . ILE A 1 187 ? -18.655 2.159 14.000 1.00 90.44 187 ILE A O 1
ATOM 1598 N N . ILE A 1 188 ? -19.396 1.089 12.184 1.00 91.38 188 ILE A N 1
ATOM 1599 C CA . ILE A 1 188 ? -20.472 2.044 11.889 1.00 91.38 188 ILE A CA 1
ATOM 1600 C C . ILE A 1 188 ? -21.460 2.117 13.055 1.00 91.38 188 ILE A C 1
ATOM 1602 O O . ILE A 1 188 ? -21.859 3.216 13.431 1.00 91.38 188 ILE A O 1
ATOM 1606 N N . LYS A 1 189 ? -21.823 0.980 13.666 1.00 91.81 189 LYS A N 1
ATOM 1607 C CA . LYS A 1 189 ? -22.696 0.952 14.851 1.00 91.81 189 LYS A CA 1
ATOM 1608 C C . LYS A 1 189 ? -22.095 1.706 16.040 1.00 91.81 189 LYS A C 1
ATOM 1610 O O . LYS A 1 189 ? -22.848 2.321 16.784 1.00 91.81 189 LYS A O 1
ATOM 1615 N N . GLN A 1 190 ? -20.771 1.684 16.205 1.00 88.19 190 GLN A N 1
ATOM 1616 C CA . GLN A 1 190 ? -20.080 2.439 17.261 1.00 88.19 190 GLN A CA 1
ATOM 1617 C C . GLN A 1 190 ? -20.050 3.947 16.978 1.00 88.19 190 GLN A C 1
ATOM 1619 O O . GLN A 1 190 ? -20.132 4.751 17.901 1.00 88.19 190 GLN A O 1
ATOM 1624 N N . VAL A 1 191 ? -19.940 4.333 15.705 1.00 86.81 191 VAL A N 1
ATOM 1625 C CA . VAL A 1 191 ? -19.884 5.739 15.272 1.00 86.81 191 VAL A CA 1
ATOM 1626 C C . VAL A 1 191 ? -21.280 6.370 15.157 1.00 86.81 191 VAL A C 1
ATOM 1628 O O . VAL A 1 191 ? -21.419 7.580 15.309 1.00 86.81 191 VAL A O 1
ATOM 1631 N N . GLY A 1 192 ? -22.315 5.565 14.910 1.00 87.19 192 GLY A N 1
ATOM 1632 C CA . GLY A 1 192 ? -23.727 5.957 14.894 1.00 87.19 192 GLY A CA 1
ATOM 1633 C C . GLY A 1 192 ? -24.379 5.896 13.510 1.00 87.19 192 GLY A C 1
ATOM 1634 O O . GLY A 1 192 ? -25.522 5.461 13.397 1.00 87.19 192 GLY A O 1
ATOM 1635 N N . SER A 1 193 ? -23.677 6.285 12.438 1.00 91.31 193 SER A N 1
ATOM 1636 C CA . SER A 1 193 ? -24.207 6.204 11.066 1.00 91.31 193 SER A CA 1
ATOM 1637 C C . SER A 1 193 ? -23.124 6.036 9.999 1.00 91.31 193 SER A C 1
ATOM 1639 O O . SER A 1 193 ? -21.985 6.477 10.164 1.00 91.31 193 SER A O 1
ATOM 1641 N N . GLU A 1 194 ? -23.496 5.441 8.861 1.00 92.25 194 GLU A N 1
ATOM 1642 C CA . GLU A 1 194 ? -22.589 5.226 7.722 1.00 92.25 194 GLU A CA 1
ATOM 1643 C C . GLU A 1 194 ? -22.069 6.551 7.144 1.00 92.25 194 GLU A C 1
ATOM 1645 O O . GLU A 1 194 ? -20.882 6.687 6.868 1.00 92.25 194 GLU A O 1
ATOM 1650 N N . GLN A 1 195 ? -22.930 7.568 7.052 1.00 93.94 195 GLN A N 1
ATOM 1651 C CA . GLN A 1 195 ? -22.563 8.891 6.538 1.00 93.94 195 GLN A CA 1
ATOM 1652 C C . GLN A 1 195 ? -21.551 9.611 7.440 1.00 93.94 195 GLN A C 1
ATOM 1654 O O . GLN A 1 195 ? -20.651 10.295 6.952 1.00 93.94 195 GLN A O 1
ATOM 1659 N N . GLN A 1 196 ? -21.693 9.490 8.764 1.00 91.44 196 GLN A N 1
ATOM 1660 C CA . GLN A 1 196 ? -20.708 10.033 9.703 1.00 91.44 196 GLN A CA 1
ATOM 1661 C C . GLN A 1 196 ? -19.390 9.272 9.599 1.00 91.44 196 GLN A C 1
ATOM 1663 O O . GLN A 1 196 ? -18.330 9.894 9.551 1.00 91.44 196 GLN A O 1
ATOM 1668 N N . PHE A 1 197 ? -19.455 7.944 9.502 1.00 93.38 197 PHE A N 1
ATOM 1669 C CA . PHE A 1 197 ? -18.270 7.116 9.344 1.00 93.38 197 PHE A CA 1
ATOM 1670 C C . PHE A 1 197 ? -17.493 7.454 8.066 1.00 93.38 197 PHE A C 1
ATOM 1672 O O . PHE A 1 197 ? -16.287 7.685 8.127 1.00 93.38 197 PHE A O 1
ATOM 1679 N N . GLU A 1 198 ? -18.176 7.590 6.928 1.00 94.56 198 GLU A N 1
ATOM 1680 C CA . GLU A 1 198 ? -17.558 7.987 5.662 1.00 94.56 198 GLU A CA 1
ATOM 1681 C C . GLU A 1 198 ? -16.874 9.359 5.767 1.00 94.56 198 GLU A C 1
ATOM 1683 O O . GLU A 1 198 ? -15.735 9.521 5.325 1.00 94.56 198 GLU A O 1
ATOM 1688 N N . LYS A 1 199 ? -17.513 10.337 6.424 1.00 94.50 199 LYS A N 1
ATOM 1689 C CA . LYS A 1 199 ? -16.907 11.655 6.677 1.00 94.50 199 LYS A CA 1
ATOM 1690 C C . LYS A 1 199 ? -15.650 11.561 7.539 1.00 94.50 199 LYS A C 1
ATOM 1692 O O . LYS A 1 199 ? -14.673 12.249 7.247 1.00 94.50 199 LYS A O 1
ATOM 1697 N N . ILE A 1 200 ? -15.655 10.726 8.579 1.00 91.62 200 ILE A N 1
ATOM 1698 C CA . ILE A 1 200 ? -14.488 10.508 9.445 1.00 91.62 200 ILE A CA 1
ATOM 1699 C C . ILE A 1 200 ? -13.346 9.894 8.636 1.00 91.62 200 ILE A C 1
ATOM 1701 O O . ILE A 1 200 ? -12.240 10.434 8.639 1.00 91.62 200 ILE A O 1
ATOM 1705 N N . VAL A 1 201 ? -13.619 8.822 7.889 1.00 93.94 201 VAL A N 1
ATOM 1706 C CA . VAL A 1 201 ? -12.631 8.156 7.028 1.00 93.94 201 VAL A CA 1
ATOM 1707 C C . VAL A 1 201 ? -12.042 9.144 6.021 1.00 93.94 201 VAL A C 1
ATOM 1709 O O . VAL A 1 201 ? -10.818 9.247 5.887 1.00 93.94 201 VAL A O 1
ATOM 1712 N N . LYS A 1 202 ? -12.896 9.935 5.365 1.00 95.00 202 LYS A N 1
ATOM 1713 C CA . LYS A 1 202 ? -12.463 10.934 4.392 1.00 95.00 202 LYS A CA 1
ATOM 1714 C C . LYS A 1 202 ? -11.622 12.038 5.031 1.00 95.00 202 LYS A C 1
ATOM 1716 O O . LYS A 1 202 ? -10.622 12.443 4.451 1.00 95.00 202 LYS A O 1
ATOM 1721 N N . ASN A 1 203 ? -11.980 12.516 6.218 1.00 93.12 203 ASN A N 1
ATOM 1722 C CA . ASN A 1 203 ? -11.239 13.578 6.904 1.00 93.12 203 ASN A CA 1
ATOM 1723 C C . ASN A 1 203 ? -9.879 13.098 7.442 1.00 93.12 203 ASN A C 1
ATOM 1725 O O . ASN A 1 203 ? -8.899 13.840 7.375 1.00 93.12 203 ASN A O 1
ATOM 1729 N N . LEU A 1 204 ? -9.812 11.871 7.965 1.00 90.94 204 LEU A N 1
ATOM 1730 C CA . LEU A 1 204 ? -8.602 11.332 8.591 1.00 90.94 204 LEU A CA 1
ATOM 1731 C C . LEU A 1 204 ? -7.598 10.773 7.579 1.00 90.94 204 LEU A C 1
ATOM 1733 O O . LEU A 1 204 ? -6.400 10.973 7.746 1.00 90.94 204 LEU A O 1
ATOM 1737 N N . TYR A 1 205 ? -8.074 10.105 6.528 1.00 91.38 205 TYR A N 1
ATOM 1738 C CA . TYR A 1 205 ? -7.215 9.364 5.595 1.00 91.38 205 TYR A CA 1
ATOM 1739 C C . TYR A 1 205 ? -7.294 9.875 4.152 1.00 91.38 205 TYR A C 1
ATOM 1741 O O . TYR A 1 205 ? -6.512 9.453 3.303 1.00 91.38 205 TYR A O 1
ATOM 1749 N N . ASN A 1 206 ? -8.240 10.773 3.849 1.00 94.38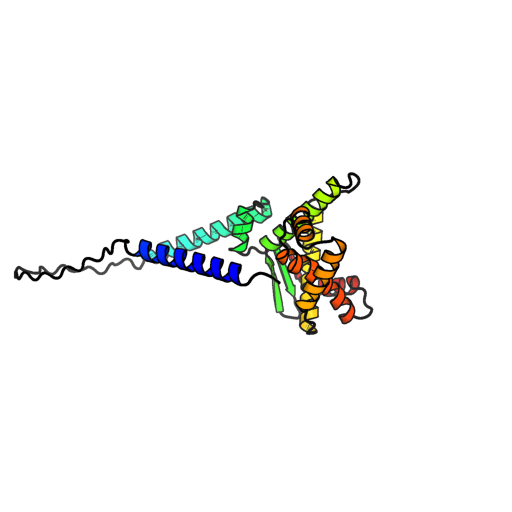 206 ASN A N 1
ATOM 1750 C CA . ASN A 1 206 ? -8.601 11.179 2.485 1.00 94.38 206 ASN A CA 1
ATOM 1751 C C . ASN A 1 206 ? -9.046 10.013 1.582 1.00 94.38 206 ASN A C 1
ATOM 1753 O O . ASN A 1 206 ? -9.056 10.130 0.353 1.00 94.38 206 ASN A O 1
ATOM 1757 N N . TRP A 1 207 ? -9.464 8.905 2.188 1.00 94.19 207 TRP A N 1
ATOM 1758 C CA . TRP A 1 207 ? -9.970 7.723 1.502 1.00 94.19 207 TRP A CA 1
ATOM 1759 C C . TRP A 1 207 ? -11.489 7.749 1.376 1.00 94.19 207 TRP A C 1
ATOM 1761 O O . TRP A 1 207 ? -12.178 8.389 2.169 1.00 94.19 207 TRP A O 1
ATOM 1771 N N . ASP A 1 208 ? -12.005 7.060 0.365 1.00 95.00 208 ASP A N 1
ATOM 1772 C CA . ASP A 1 208 ? -13.404 6.638 0.348 1.00 95.00 208 ASP A CA 1
ATOM 1773 C C . ASP A 1 208 ? -13.598 5.328 1.140 1.00 95.00 208 ASP A C 1
ATOM 1775 O O . ASP A 1 208 ? -12.639 4.666 1.557 1.00 95.00 208 ASP A O 1
ATOM 1779 N N . LEU A 1 209 ? -14.857 4.940 1.357 1.00 93.50 209 LEU A N 1
ATOM 1780 C CA . LEU A 1 209 ? -15.189 3.740 2.126 1.00 93.50 209 LEU A CA 1
ATOM 1781 C C . LEU A 1 209 ? -14.665 2.448 1.469 1.00 93.50 209 LEU A C 1
ATOM 1783 O O . LEU A 1 209 ? -14.326 1.494 2.168 1.00 93.50 209 LEU A O 1
ATOM 1787 N N . THR A 1 210 ? -14.551 2.409 0.139 1.00 95.00 210 THR A N 1
ATOM 1788 C CA . THR A 1 210 ? -14.027 1.247 -0.599 1.00 95.00 210 THR A CA 1
ATOM 1789 C C . THR A 1 210 ? -12.523 1.104 -0.389 1.00 95.00 210 THR A C 1
ATOM 1791 O O . THR A 1 210 ? -12.020 0.010 -0.139 1.00 95.00 210 THR A O 1
ATOM 1794 N N . GLN A 1 211 ? -11.790 2.213 -0.431 1.00 94.19 211 GLN A N 1
ATOM 1795 C CA . GLN A 1 211 ? -10.365 2.239 -0.127 1.00 94.19 211 GLN A CA 1
ATOM 1796 C C . GLN A 1 211 ? -10.107 1.834 1.323 1.00 94.19 211 GLN A C 1
ATOM 1798 O O . GLN A 1 211 ? -9.209 1.038 1.576 1.00 94.19 211 GLN A O 1
ATOM 1803 N N . PHE A 1 212 ? -10.918 2.316 2.265 1.00 94.44 212 PHE A N 1
ATOM 1804 C CA . PHE A 1 212 ? -10.796 1.943 3.672 1.00 94.44 212 PHE A CA 1
ATOM 1805 C C . PHE A 1 212 ? -11.085 0.451 3.916 1.00 94.44 212 PHE A C 1
ATOM 1807 O O . PHE A 1 212 ? -10.346 -0.204 4.655 1.00 94.44 212 PHE A O 1
ATOM 1814 N N . LYS A 1 213 ? -12.093 -0.113 3.233 1.00 94.94 213 LYS A N 1
ATOM 1815 C CA . LYS A 1 213 ? -12.373 -1.562 3.201 1.00 94.94 213 LYS A CA 1
ATOM 1816 C C . LYS A 1 213 ? -11.140 -2.370 2.812 1.00 94.94 213 LYS A C 1
ATOM 1818 O O . LYS A 1 213 ? -10.727 -3.265 3.546 1.00 94.94 213 LYS A O 1
ATOM 1823 N N . GLU A 1 214 ? -10.558 -2.045 1.664 1.00 93.12 214 GLU A N 1
ATOM 1824 C CA . GLU A 1 214 ? -9.455 -2.816 1.088 1.00 93.12 214 GLU A CA 1
ATOM 1825 C C . GLU A 1 214 ? -8.122 -2.592 1.803 1.00 93.12 214 GLU A C 1
ATOM 1827 O O . GLU A 1 214 ? -7.356 -3.540 1.955 1.00 93.12 214 GLU A O 1
ATOM 1832 N N . LYS A 1 215 ? -7.831 -1.361 2.238 1.00 91.38 215 LYS A N 1
ATOM 1833 C CA . LYS A 1 215 ? -6.518 -1.002 2.787 1.00 91.38 215 LYS A CA 1
ATOM 1834 C C . LYS A 1 215 ? -6.417 -1.160 4.298 1.00 91.38 215 LYS A C 1
ATOM 1836 O O . LYS A 1 215 ? -5.356 -1.534 4.762 1.00 91.38 215 LYS A O 1
ATOM 1841 N N . ALA A 1 216 ? -7.483 -0.897 5.056 1.00 92.19 216 ALA A N 1
ATOM 1842 C CA . ALA A 1 216 ? -7.436 -0.958 6.519 1.00 92.19 216 ALA A CA 1
ATOM 1843 C C . ALA A 1 216 ? -8.137 -2.208 7.060 1.00 92.19 216 ALA A C 1
ATOM 1845 O O . ALA A 1 216 ? -7.539 -3.018 7.764 1.00 92.19 216 ALA A O 1
ATOM 1846 N N . ILE A 1 217 ? -9.408 -2.407 6.701 1.00 94.75 217 ILE A N 1
ATOM 1847 C CA . ILE A 1 217 ? -10.225 -3.470 7.306 1.00 94.75 217 ILE A CA 1
ATOM 1848 C C . ILE A 1 217 ? -9.766 -4.851 6.863 1.00 94.75 217 ILE A C 1
ATOM 1850 O O . ILE A 1 217 ? -9.577 -5.742 7.689 1.00 94.75 217 ILE A O 1
ATOM 1854 N N . LYS A 1 218 ? -9.533 -5.031 5.565 1.00 94.06 218 LYS A N 1
ATOM 1855 C CA . LYS A 1 218 ? -9.004 -6.286 5.038 1.00 94.06 218 LYS A CA 1
ATOM 1856 C C . LYS A 1 218 ? -7.622 -6.600 5.606 1.00 94.06 218 LYS A C 1
ATOM 1858 O O . LYS A 1 218 ? -7.368 -7.758 5.923 1.00 94.06 218 LYS A O 1
ATOM 1863 N N . GLN A 1 219 ? -6.758 -5.599 5.775 1.00 92.25 219 GLN A N 1
ATOM 1864 C CA . GLN A 1 219 ? -5.442 -5.768 6.398 1.00 92.25 219 GLN A CA 1
ATOM 1865 C C . GLN A 1 219 ? -5.577 -6.245 7.852 1.00 92.25 219 GLN A C 1
ATOM 1867 O O . GLN A 1 219 ? -4.991 -7.261 8.216 1.00 92.25 219 GLN A O 1
ATOM 1872 N N . MET A 1 220 ? -6.428 -5.594 8.647 1.00 91.50 220 MET A N 1
ATOM 1873 C CA . MET A 1 220 ? -6.711 -5.989 10.029 1.00 91.50 220 MET A CA 1
ATOM 1874 C C . MET A 1 220 ? -7.240 -7.429 10.121 1.00 91.50 220 MET A C 1
ATOM 1876 O O . MET A 1 220 ? -6.705 -8.234 10.876 1.00 91.50 220 MET A O 1
ATOM 1880 N N . ILE A 1 221 ? -8.221 -7.805 9.292 1.00 94.81 221 ILE A N 1
ATOM 1881 C CA . ILE A 1 221 ? -8.735 -9.187 9.253 1.00 94.81 221 ILE A CA 1
ATOM 1882 C C . ILE A 1 221 ? -7.633 -10.171 8.833 1.00 94.81 221 ILE A C 1
ATOM 1884 O O . ILE A 1 221 ? -7.574 -11.294 9.329 1.00 94.81 221 ILE A O 1
ATOM 1888 N N . SER A 1 222 ? -6.737 -9.769 7.929 1.00 93.56 222 SER A N 1
ATOM 1889 C CA . SER A 1 222 ? -5.607 -10.608 7.513 1.00 93.56 222 SER A CA 1
ATOM 1890 C C . SER A 1 222 ? -4.665 -10.898 8.675 1.00 93.56 222 SER A C 1
ATOM 1892 O O . SER A 1 222 ? -4.248 -12.043 8.840 1.00 93.56 222 SER A O 1
ATOM 1894 N N . GLN A 1 223 ? -4.371 -9.883 9.491 1.00 90.19 223 GLN A N 1
ATOM 1895 C CA . GLN A 1 223 ? -3.564 -10.013 10.704 1.00 90.19 223 GLN A CA 1
ATOM 1896 C C . GLN A 1 223 ? -4.243 -10.944 11.724 1.00 90.19 223 GLN A C 1
ATOM 1898 O O . GLN A 1 223 ? -3.627 -11.898 12.191 1.00 90.19 223 GLN A O 1
ATOM 1903 N N . GLU A 1 224 ? -5.545 -10.775 11.971 1.00 90.88 224 GLU A N 1
ATOM 1904 C CA . GLU A 1 224 ? -6.308 -11.668 12.861 1.00 90.88 224 GLU A CA 1
ATOM 1905 C C . GLU A 1 224 ? -6.314 -13.130 12.362 1.00 90.88 224 GLU A C 1
ATOM 1907 O O . GLU A 1 224 ? -6.281 -14.084 13.144 1.00 90.88 224 GLU A O 1
ATOM 1912 N N . LYS A 1 225 ? -6.383 -13.341 11.042 1.00 92.75 225 LYS A N 1
ATOM 1913 C CA . LYS A 1 225 ? -6.415 -14.689 10.459 1.00 92.75 225 LYS A CA 1
ATOM 1914 C C . LYS A 1 225 ? -5.050 -15.359 10.439 1.00 92.75 225 LYS A C 1
ATOM 1916 O O . LYS A 1 225 ? -4.992 -16.570 10.645 1.00 92.75 225 LYS A O 1
ATOM 1921 N N . ILE A 1 226 ? -3.971 -14.622 10.177 1.00 91.75 226 ILE A N 1
ATOM 1922 C CA . ILE A 1 226 ? -2.638 -15.227 10.082 1.00 91.75 226 ILE A CA 1
ATOM 1923 C C . ILE A 1 226 ? -2.170 -15.752 11.436 1.00 91.75 226 ILE A C 1
ATOM 1925 O O . ILE A 1 226 ? -1.572 -16.821 11.478 1.00 91.75 226 ILE A O 1
ATOM 1929 N N . GLU A 1 227 ? -2.534 -15.089 12.537 1.00 87.69 227 GLU A N 1
ATOM 1930 C CA . GLU A 1 227 ? -2.251 -15.555 13.902 1.00 87.69 227 GLU A CA 1
ATOM 1931 C C . GLU A 1 227 ? -2.817 -16.956 14.170 1.00 87.69 227 GLU A C 1
ATOM 1933 O O . GLU A 1 227 ? -2.168 -17.785 14.804 1.00 87.69 227 GLU A O 1
ATOM 1938 N N . LYS A 1 228 ? -3.989 -17.272 13.606 1.00 88.44 228 LYS A N 1
ATOM 1939 C CA . LYS A 1 228 ? -4.602 -18.607 13.708 1.00 88.44 228 LYS A CA 1
ATOM 1940 C C . LYS A 1 228 ? -3.888 -19.661 12.858 1.00 88.44 228 LYS A C 1
ATOM 1942 O O . LYS A 1 228 ? -4.014 -20.849 13.136 1.00 88.44 228 LYS A O 1
ATOM 1947 N N . VAL A 1 229 ? -3.171 -19.242 11.816 1.00 88.00 229 VAL A N 1
ATOM 1948 C CA . VAL A 1 229 ? -2.467 -20.130 10.877 1.00 88.00 229 VAL A CA 1
ATOM 1949 C C . VAL A 1 229 ? -1.060 -20.466 11.368 1.00 88.00 229 VAL A C 1
ATOM 1951 O O . VAL A 1 229 ? -0.612 -21.595 11.195 1.00 88.00 229 VAL A O 1
ATOM 1954 N N . ILE A 1 230 ? -0.355 -19.510 11.975 1.00 85.69 230 ILE A N 1
ATOM 1955 C CA . ILE A 1 230 ? 1.064 -19.667 12.339 1.00 85.69 230 ILE A CA 1
ATOM 1956 C C . ILE A 1 230 ? 1.300 -20.334 13.709 1.00 85.69 230 ILE A C 1
ATOM 1958 O O . ILE A 1 230 ? 2.455 -20.589 14.054 1.00 85.69 230 ILE A O 1
ATOM 1962 N N . ALA A 1 231 ? 0.232 -20.692 14.445 1.00 70.06 231 ALA A N 1
ATOM 1963 C CA . ALA A 1 231 ? 0.276 -21.339 15.771 1.00 70.06 231 ALA A CA 1
ATOM 1964 C C . ALA A 1 231 ? 1.158 -20.531 16.776 1.00 70.06 231 ALA A C 1
ATOM 1966 O O . ALA A 1 231 ? 1.406 -19.364 16.493 1.00 70.06 231 ALA A O 1
ATOM 1967 N N . PRO A 1 232 ? 1.600 -21.009 17.966 1.00 62.44 232 PRO A N 1
ATOM 1968 C CA . PRO A 1 232 ? 2.028 -20.125 19.071 1.00 62.44 232 PRO A CA 1
ATOM 1969 C C . PRO A 1 232 ? 3.315 -19.307 18.832 1.00 62.44 232 PRO A C 1
ATOM 1971 O O . PRO A 1 232 ? 3.778 -18.630 19.751 1.00 62.44 232 PRO A O 1
ATOM 1974 N N . LYS A 1 233 ? 3.908 -19.332 17.629 1.00 64.88 233 LYS A N 1
ATOM 1975 C CA . LYS A 1 233 ? 4.936 -18.354 17.260 1.00 64.88 233 LYS A CA 1
ATOM 1976 C C . LYS A 1 233 ? 4.310 -16.962 17.259 1.00 64.88 233 LYS A C 1
ATOM 1978 O O . LYS A 1 233 ? 3.328 -16.7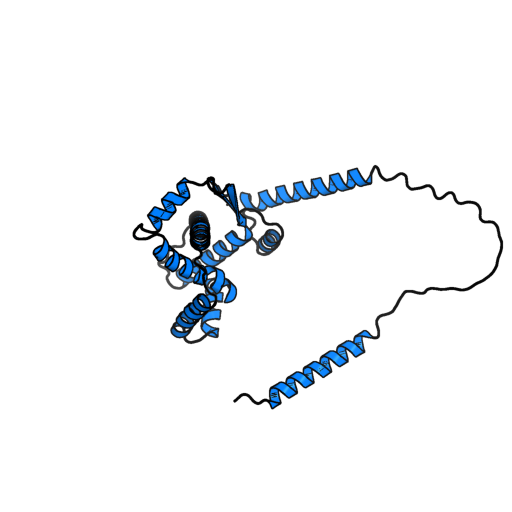07 16.564 1.00 64.88 233 LYS A O 1
ATOM 1983 N N . LYS A 1 234 ? 4.913 -16.030 17.997 1.00 81.25 234 LYS A N 1
ATOM 1984 C CA . LYS A 1 234 ? 4.510 -14.621 17.934 1.00 81.25 234 LYS A CA 1
ATOM 1985 C C . LYS A 1 234 ? 4.666 -14.137 16.491 1.00 81.25 234 LYS A C 1
ATOM 1987 O O . LYS A 1 234 ? 5.718 -14.345 15.886 1.00 81.25 234 LYS A O 1
ATOM 1992 N N . LEU A 1 235 ? 3.655 -13.447 15.956 1.00 81.25 235 LEU A N 1
ATOM 1993 C CA . LEU A 1 235 ? 3.630 -12.939 14.574 1.00 81.25 235 LEU A CA 1
ATOM 1994 C C . LEU A 1 235 ? 4.938 -12.237 14.169 1.00 81.25 235 LEU A C 1
ATOM 1996 O O . LEU A 1 235 ? 5.450 -12.450 13.072 1.00 81.25 235 LEU A O 1
ATOM 2000 N N . ARG A 1 236 ? 5.518 -11.451 15.083 1.00 84.06 236 ARG A N 1
ATOM 2001 C CA . ARG A 1 236 ? 6.787 -10.739 14.873 1.00 84.06 236 ARG A CA 1
ATOM 2002 C C . ARG A 1 236 ? 7.981 -11.667 14.655 1.00 84.06 236 ARG A C 1
ATOM 2004 O O . ARG A 1 236 ? 8.810 -11.398 13.793 1.00 84.06 236 ARG A O 1
ATOM 2011 N N . GLU A 1 237 ? 8.074 -12.757 15.407 1.00 86.75 237 GLU A N 1
ATOM 2012 C CA . GLU A 1 237 ? 9.159 -13.732 15.255 1.00 86.75 237 GLU A CA 1
ATOM 2013 C C . GLU A 1 237 ? 9.053 -14.440 13.905 1.00 86.75 237 GLU A C 1
ATOM 2015 O O . GLU A 1 237 ? 10.041 -14.542 13.178 1.00 86.75 237 GLU A O 1
ATOM 2020 N N . TRP A 1 238 ? 7.836 -14.842 13.529 1.00 87.94 238 TRP A N 1
ATOM 2021 C CA . TRP A 1 238 ? 7.570 -15.450 12.230 1.00 87.94 238 TRP A CA 1
ATOM 2022 C C . TRP A 1 238 ? 7.896 -14.498 11.067 1.00 87.94 238 TRP A C 1
ATOM 2024 O O . TRP A 1 238 ? 8.592 -14.898 10.135 1.00 87.94 238 TRP A O 1
ATOM 2034 N N . LEU A 1 239 ? 7.477 -13.228 11.135 1.00 86.25 239 LEU A N 1
ATOM 2035 C CA . LEU A 1 239 ? 7.813 -12.221 10.119 1.00 86.25 239 LEU A CA 1
ATOM 2036 C C . LEU A 1 239 ? 9.330 -12.043 9.982 1.00 86.25 239 LEU A C 1
ATOM 2038 O O . LEU A 1 239 ? 9.853 -12.058 8.868 1.00 86.25 239 LEU A O 1
ATOM 2042 N N . ASN A 1 240 ? 10.053 -11.958 11.100 1.00 87.69 240 ASN A N 1
ATOM 2043 C CA . ASN A 1 240 ? 11.511 -11.840 11.096 1.00 87.69 240 ASN A CA 1
ATOM 2044 C C . ASN A 1 240 ? 12.202 -13.052 10.452 1.00 87.69 240 ASN A C 1
ATOM 2046 O O . ASN A 1 240 ? 13.235 -12.892 9.803 1.00 87.69 240 ASN A O 1
ATOM 2050 N N . GLU A 1 241 ? 11.656 -14.262 10.601 1.00 87.25 241 GLU A N 1
ATOM 2051 C CA . GLU A 1 241 ? 12.143 -15.444 9.879 1.00 87.25 241 GLU A CA 1
ATOM 2052 C C . GLU A 1 241 ? 11.892 -15.328 8.371 1.00 87.25 241 GLU A C 1
ATOM 2054 O O . GLU A 1 241 ? 12.810 -15.561 7.583 1.00 87.25 241 GLU A O 1
ATOM 2059 N N . GLN A 1 242 ? 10.690 -14.911 7.960 1.00 85.94 242 GLN A N 1
ATOM 2060 C CA . GLN A 1 242 ? 10.356 -14.743 6.540 1.00 85.94 242 GLN A CA 1
ATOM 2061 C C . GLN A 1 242 ? 11.220 -13.669 5.864 1.00 85.94 242 GLN A C 1
ATOM 2063 O O . GLN A 1 242 ? 11.652 -13.838 4.723 1.00 85.94 242 GLN A O 1
ATOM 2068 N N . LEU A 1 243 ? 11.538 -12.582 6.568 1.00 85.88 243 LEU A N 1
ATOM 2069 C CA . LEU A 1 243 ? 12.381 -11.508 6.040 1.00 85.88 243 LEU A CA 1
ATOM 2070 C C . LEU A 1 243 ? 13.816 -11.973 5.738 1.00 85.88 243 LEU A C 1
ATOM 2072 O O . LEU A 1 243 ? 14.447 -11.441 4.825 1.00 85.88 243 LEU A O 1
ATOM 2076 N N . LYS A 1 244 ? 14.326 -12.999 6.434 1.00 86.00 244 LYS A N 1
ATOM 2077 C CA . LYS A 1 244 ? 15.679 -13.543 6.203 1.00 86.00 244 LYS A CA 1
ATOM 2078 C C . LYS A 1 244 ? 15.804 -14.336 4.899 1.00 86.00 244 LYS A C 1
ATOM 2080 O O . LYS A 1 244 ? 16.906 -14.448 4.360 1.00 86.00 244 LYS A O 1
ATOM 2085 N N . THR A 1 245 ? 14.713 -14.894 4.373 1.00 83.44 245 THR A N 1
ATOM 2086 C CA . THR A 1 245 ? 14.759 -15.768 3.183 1.00 83.44 245 THR A CA 1
ATOM 2087 C C . THR A 1 245 ? 14.703 -14.995 1.862 1.00 83.44 245 THR A C 1
ATOM 2089 O O . THR A 1 245 ? 14.933 -15.562 0.787 1.00 83.44 245 THR A O 1
ATOM 2092 N N . ILE A 1 246 ? 14.465 -13.682 1.911 1.00 86.56 246 ILE A N 1
ATOM 2093 C CA . ILE A 1 246 ? 14.182 -12.859 0.733 1.00 86.56 246 ILE A CA 1
ATOM 2094 C C . ILE A 1 246 ? 15.219 -11.757 0.489 1.00 86.56 246 ILE A C 1
ATOM 2096 O O . ILE A 1 246 ? 16.046 -11.431 1.336 1.00 86.56 246 ILE A O 1
ATOM 2100 N N . LYS A 1 247 ? 15.179 -11.175 -0.714 1.00 89.25 247 LYS A N 1
ATOM 2101 C CA . LYS A 1 247 ? 15.888 -9.929 -1.036 1.00 89.25 247 LYS A CA 1
ATOM 2102 C C . LYS A 1 247 ? 14.870 -8.814 -1.242 1.00 89.25 247 LYS A C 1
ATOM 2104 O O . LYS A 1 247 ? 13.950 -8.971 -2.045 1.00 89.25 247 LYS A O 1
ATOM 2109 N N . ILE A 1 248 ? 15.061 -7.704 -0.538 1.00 89.75 248 ILE A N 1
ATOM 2110 C CA . ILE A 1 248 ? 14.214 -6.512 -0.613 1.00 89.75 248 ILE A CA 1
ATOM 2111 C C . ILE A 1 248 ? 15.032 -5.403 -1.266 1.00 89.75 248 ILE A C 1
ATOM 2113 O O . ILE A 1 248 ? 16.139 -5.105 -0.822 1.00 89.75 248 ILE A O 1
ATOM 2117 N N . TYR A 1 249 ? 14.481 -4.788 -2.306 1.00 90.81 249 TYR A N 1
ATOM 2118 C CA . TYR A 1 249 ? 15.053 -3.608 -2.946 1.00 90.81 249 TYR A CA 1
ATOM 2119 C C . TYR A 1 249 ? 14.083 -2.445 -2.752 1.00 90.81 249 TYR A C 1
ATOM 2121 O O . TYR A 1 249 ? 12.982 -2.477 -3.304 1.00 90.81 249 TYR A O 1
ATOM 2129 N N . LYS A 1 250 ? 14.473 -1.452 -1.946 1.00 91.12 250 LYS A N 1
ATOM 2130 C CA . LYS A 1 250 ? 13.715 -0.214 -1.712 1.00 91.12 250 LYS A CA 1
ATOM 2131 C C . LYS A 1 250 ? 14.282 0.898 -2.603 1.00 91.12 250 LYS A C 1
ATOM 2133 O O . LYS A 1 250 ? 15.499 1.029 -2.704 1.00 91.12 250 LYS A O 1
ATOM 2138 N N . PHE A 1 251 ? 13.411 1.672 -3.244 1.00 87.06 251 PHE A N 1
ATOM 2139 C CA . PHE A 1 251 ? 13.778 2.780 -4.144 1.00 87.06 251 PHE A CA 1
ATOM 2140 C C . PHE A 1 251 ? 13.372 4.164 -3.599 1.00 87.06 251 PHE A C 1
ATOM 2142 O O . PHE A 1 251 ? 13.508 5.163 -4.300 1.00 87.06 251 PHE A O 1
ATOM 2149 N N . ILE A 1 252 ? 12.842 4.213 -2.376 1.00 84.38 252 ILE A N 1
ATOM 2150 C CA . ILE A 1 252 ? 12.150 5.352 -1.745 1.00 84.38 252 ILE A CA 1
ATOM 2151 C C . ILE A 1 252 ? 12.855 5.862 -0.492 1.00 84.38 252 ILE A C 1
ATOM 2153 O O . ILE A 1 252 ? 13.629 5.078 0.100 1.00 84.38 252 ILE A O 1
#